Protein AF-A0A9D4WV56-F1 (afdb_monomer)

Sequence (208 aa):
MNSRISIASAFILKLQTDTSDNSVRCPYLATIEIERRRHLRGKGNDDNLMDVIVQYFCRFGHLACFTSDVDMFVEVFTTDKKAELFGKLVKYNDTLSTPPTKALGLSISLSKIKQQLLLGDMFKSSASDVEDSCAQMFEMYCKNLPLSKGFDPQESMHGEELLSITCNILVQLFWCTKNVGYLVEAVMVMEFGLSIRRSGIIILYYTL

Radius of gyration: 19.75 Å; Cα contacts (8 Å, |Δi|>4): 176; chains: 1; bounding box: 48×36×53 Å

Organism: Pisum sativum (NCBI:txid3888)

pLDDT: mean 87.19, std 11.74, range [38.84, 97.56]

Structure (mmCIF, N/CA/C/O backbone):
data_AF-A0A9D4WV56-F1
#
_entry.id   AF-A0A9D4WV56-F1
#
loop_
_atom_site.group_PDB
_atom_site.id
_atom_site.type_symbol
_atom_site.label_atom_id
_atom_site.label_alt_id
_atom_site.label_comp_id
_atom_site.label_asym_id
_atom_site.label_entity_id
_atom_site.label_seq_id
_atom_site.pdbx_PDB_ins_code
_atom_site.Cartn_x
_atom_site.Cartn_y
_atom_site.Cartn_z
_atom_site.occupancy
_atom_site.B_iso_or_equiv
_atom_site.auth_seq_id
_atom_site.auth_comp_id
_atom_site.auth_asym_id
_atom_site.auth_atom_id
_atom_site.pdbx_PDB_model_num
ATOM 1 N N . MET A 1 1 ? -19.673 -5.290 29.358 1.00 58.75 1 MET A N 1
ATOM 2 C CA . MET A 1 1 ? -18.813 -5.385 28.151 1.00 58.75 1 MET A CA 1
ATOM 3 C C . MET A 1 1 ? -18.522 -4.012 27.542 1.00 58.75 1 MET A C 1
ATOM 5 O O . MET A 1 1 ? -17.358 -3.735 27.297 1.00 58.75 1 MET A O 1
ATOM 9 N N . ASN A 1 2 ? -19.523 -3.135 27.375 1.00 72.12 2 ASN A N 1
ATOM 10 C CA . ASN A 1 2 ? -19.313 -1.770 26.858 1.00 72.12 2 ASN A CA 1
ATOM 11 C C . ASN A 1 2 ? -18.398 -0.911 27.758 1.00 72.12 2 ASN A C 1
ATOM 13 O O . ASN A 1 2 ? -17.579 -0.162 27.241 1.00 72.12 2 ASN A O 1
ATOM 17 N N . SER A 1 3 ? -18.445 -1.098 29.085 1.00 81.06 3 SER A N 1
ATOM 18 C CA . SER A 1 3 ? -17.556 -0.398 30.029 1.00 81.06 3 SER A CA 1
ATOM 19 C C . SER A 1 3 ? -16.068 -0.698 29.812 1.00 81.06 3 SER A C 1
ATOM 21 O O . SER A 1 3 ? -15.253 0.214 29.824 1.00 81.06 3 SER A O 1
ATOM 23 N N . ARG A 1 4 ? -15.700 -1.960 29.546 1.00 85.56 4 ARG A N 1
ATOM 24 C CA . ARG A 1 4 ? -14.298 -2.348 29.303 1.00 85.56 4 ARG A CA 1
ATOM 25 C C . ARG A 1 4 ? -13.752 -1.779 27.992 1.00 85.56 4 ARG A C 1
ATOM 27 O O . ARG A 1 4 ? -12.603 -1.365 27.961 1.00 85.56 4 ARG A O 1
ATOM 34 N N . ILE A 1 5 ? -14.577 -1.737 26.940 1.00 86.00 5 ILE A N 1
ATOM 35 C CA . ILE A 1 5 ? -14.204 -1.115 25.658 1.00 86.00 5 ILE A CA 1
ATOM 36 C C . ILE A 1 5 ? -13.988 0.386 25.859 1.00 86.00 5 ILE A C 1
ATOM 38 O O . ILE A 1 5 ? -12.961 0.899 25.446 1.00 86.00 5 ILE A O 1
ATOM 42 N N . SER A 1 6 ? -14.893 1.062 26.573 1.00 87.19 6 SER A N 1
ATOM 43 C CA . SER A 1 6 ? -14.746 2.490 26.875 1.00 87.19 6 SER A CA 1
ATOM 44 C C . SER A 1 6 ? -13.468 2.801 27.662 1.00 87.19 6 SER A C 1
ATOM 46 O O . SER A 1 6 ? -12.794 3.778 27.354 1.00 87.19 6 SER A O 1
ATOM 48 N N . ILE A 1 7 ? -13.116 1.967 28.649 1.00 92.56 7 ILE A N 1
ATOM 49 C CA . ILE A 1 7 ? -11.867 2.111 29.415 1.00 92.56 7 ILE A CA 1
ATOM 50 C C . ILE A 1 7 ? -10.649 1.922 28.502 1.00 92.56 7 ILE A C 1
ATOM 52 O O . ILE A 1 7 ? -9.720 2.723 28.554 1.00 92.56 7 ILE A O 1
ATOM 56 N N . ALA A 1 8 ? -10.659 0.896 27.647 1.00 92.06 8 ALA A N 1
ATOM 57 C CA . ALA A 1 8 ? -9.567 0.637 26.712 1.00 92.06 8 ALA A CA 1
ATOM 58 C C . ALA A 1 8 ? -9.389 1.783 25.701 1.00 92.06 8 ALA A C 1
ATOM 60 O O . ALA A 1 8 ? -8.269 2.244 25.497 1.00 92.06 8 ALA A O 1
ATOM 61 N N . SER A 1 9 ? -10.482 2.293 25.126 1.00 91.69 9 SER A N 1
ATOM 62 C CA . SER A 1 9 ? -10.453 3.442 24.215 1.00 91.69 9 SER A CA 1
ATOM 63 C C . SER A 1 9 ? -9.914 4.700 24.898 1.00 91.69 9 SER A C 1
ATOM 65 O O . SER A 1 9 ? -9.068 5.380 24.327 1.00 91.69 9 SER A O 1
ATOM 67 N N . ALA A 1 10 ? -10.342 4.988 26.133 1.00 93.38 10 ALA A N 1
ATOM 68 C CA . ALA A 1 10 ? -9.838 6.132 26.897 1.00 93.38 10 ALA A CA 1
ATOM 69 C C . ALA A 1 10 ? -8.339 6.005 27.212 1.00 93.38 10 ALA A C 1
ATOM 71 O O . ALA A 1 10 ? -7.600 6.983 27.127 1.00 93.38 10 ALA A O 1
ATOM 72 N N . PHE A 1 11 ? -7.878 4.796 27.539 1.00 93.94 11 PHE A N 1
ATOM 73 C CA . PHE A 1 11 ? -6.463 4.529 27.781 1.00 93.94 11 PHE A CA 1
ATOM 74 C C . PHE A 1 11 ? -5.613 4.719 26.519 1.00 93.94 11 PHE A C 1
ATOM 76 O O . PHE A 1 11 ? -4.570 5.363 26.579 1.00 93.94 11 PHE A O 1
ATOM 83 N N . ILE A 1 12 ? -6.066 4.217 25.367 1.00 93.50 12 ILE A N 1
ATOM 84 C CA . ILE A 1 12 ? -5.365 4.413 24.089 1.00 93.50 12 ILE A CA 1
ATOM 85 C C . ILE A 1 12 ? -5.337 5.887 23.696 1.00 93.50 12 ILE A C 1
ATOM 87 O O . ILE A 1 12 ? -4.289 6.371 23.278 1.00 93.50 12 ILE A O 1
ATOM 91 N N . LEU A 1 13 ? -6.450 6.607 23.864 1.00 91.44 13 LEU A N 1
ATOM 92 C CA . LEU A 1 13 ? -6.492 8.044 23.600 1.00 91.44 13 LEU A CA 1
ATOM 93 C C . LEU A 1 13 ? -5.452 8.775 24.453 1.00 91.44 13 LEU A C 1
ATOM 95 O O . LEU A 1 13 ? -4.697 9.582 23.924 1.00 91.44 13 LEU A O 1
ATOM 99 N N . LYS A 1 14 ? -5.351 8.425 25.740 1.00 92.25 14 LYS A N 1
ATOM 100 C CA . LYS A 1 14 ? -4.31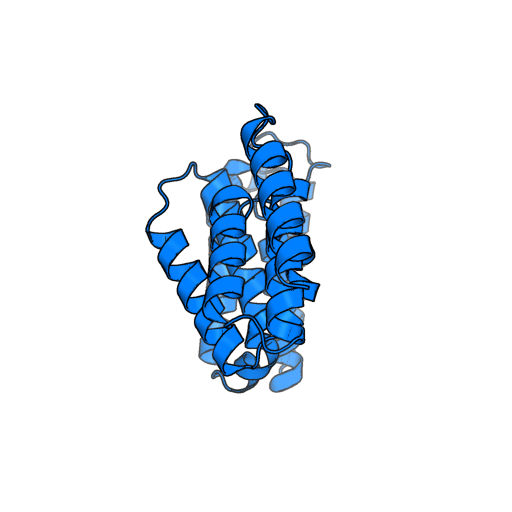3 8.960 26.624 1.00 92.25 14 LYS A CA 1
ATOM 101 C C . LYS A 1 14 ? -2.900 8.646 26.114 1.00 92.25 14 LYS A C 1
ATOM 103 O O . LYS A 1 14 ? -2.059 9.533 26.082 1.00 92.25 14 LYS A O 1
ATOM 108 N N . LEU A 1 15 ? -2.631 7.419 25.660 1.00 90.62 15 LEU A N 1
ATOM 109 C CA . LEU A 1 15 ? -1.328 7.079 25.070 1.00 90.62 15 LEU A CA 1
ATOM 110 C C . LEU A 1 15 ? -1.023 7.911 23.817 1.00 90.62 15 LEU A C 1
ATOM 112 O O . LEU A 1 15 ? 0.114 8.331 23.626 1.00 90.62 15 LEU A O 1
ATOM 116 N N . GLN A 1 16 ? -2.024 8.163 22.974 1.00 89.94 16 GLN A N 1
ATOM 117 C CA . GLN A 1 16 ? -1.872 8.987 21.773 1.00 89.94 16 GLN A CA 1
ATOM 118 C C . GLN A 1 16 ? -1.622 10.463 22.109 1.00 89.94 16 GLN A C 1
ATOM 120 O O . GLN A 1 16 ? -0.869 11.111 21.390 1.00 89.94 16 GLN A O 1
ATOM 125 N N . THR A 1 17 ? -2.223 10.994 23.181 1.00 87.19 17 THR A N 1
ATOM 126 C CA . THR A 1 17 ? -2.018 12.388 23.615 1.00 87.19 17 THR A CA 1
ATOM 127 C C . THR A 1 17 ? -0.723 12.595 24.390 1.00 87.19 17 THR A C 1
ATOM 129 O O . THR A 1 17 ? -0.100 13.643 24.255 1.00 87.19 17 THR A O 1
ATOM 132 N N . ASP A 1 18 ? -0.322 11.615 25.201 1.00 85.00 18 ASP A N 1
ATOM 133 C CA . ASP A 1 18 ? 0.864 11.702 26.063 1.00 85.00 18 ASP A CA 1
ATOM 134 C C . ASP A 1 18 ? 2.163 11.497 25.264 1.00 85.00 18 ASP A C 1
ATOM 136 O O . ASP A 1 18 ? 3.243 11.899 25.699 1.00 85.00 18 ASP A O 1
ATOM 140 N N . THR A 1 19 ? 2.073 10.882 24.082 1.00 75.19 19 THR A N 1
ATOM 141 C CA . THR A 1 19 ? 3.225 10.684 23.203 1.00 75.19 19 THR A CA 1
ATOM 142 C C . THR A 1 19 ? 3.489 11.966 22.407 1.00 75.19 19 THR A C 1
ATOM 144 O O . THR A 1 19 ? 2.768 12.283 21.465 1.00 75.19 19 THR A O 1
ATOM 147 N N . SER A 1 20 ? 4.555 12.696 22.748 1.00 66.31 20 SER A N 1
ATOM 148 C CA . SER A 1 20 ? 5.042 13.832 21.941 1.00 66.31 20 SER A CA 1
ATOM 149 C C . SER A 1 20 ? 5.637 13.394 20.596 1.00 66.31 20 SER A C 1
ATOM 151 O O . SER A 1 20 ? 5.740 14.192 19.663 1.00 66.31 20 SER A O 1
ATOM 153 N N . ASP A 1 21 ? 6.015 12.118 20.494 1.00 72.75 21 ASP A N 1
ATOM 154 C CA . ASP A 1 21 ? 6.557 11.497 19.296 1.00 72.75 21 ASP A CA 1
ATOM 155 C C . ASP A 1 21 ? 5.456 10.912 18.397 1.00 72.75 21 ASP A C 1
ATOM 157 O O . ASP A 1 21 ? 4.910 9.826 18.610 1.00 72.75 21 ASP A O 1
ATOM 161 N N . ASN A 1 22 ? 5.173 11.624 17.311 1.00 73.00 22 ASN A N 1
ATOM 162 C CA . ASN A 1 22 ? 4.194 11.189 16.325 1.00 73.00 22 ASN A CA 1
ATOM 163 C C . ASN A 1 22 ? 4.613 9.944 15.515 1.00 73.00 22 ASN A C 1
ATOM 165 O O . ASN A 1 22 ? 3.809 9.468 14.707 1.00 73.00 22 ASN A O 1
ATOM 169 N N . SER A 1 23 ? 5.819 9.408 15.728 1.00 81.31 23 SER A N 1
ATOM 170 C CA . SER A 1 23 ? 6.333 8.208 15.062 1.00 81.31 23 SER A CA 1
ATOM 171 C C . SER A 1 23 ? 5.791 6.892 15.638 1.00 81.31 23 SER A C 1
ATOM 173 O O . SER A 1 23 ? 5.810 5.865 14.952 1.00 81.31 23 SER A O 1
ATOM 175 N N . VAL A 1 24 ? 5.265 6.893 16.872 1.00 89.81 24 VAL A N 1
ATOM 176 C CA . VAL A 1 24 ? 4.826 5.659 17.541 1.00 89.81 24 VAL A CA 1
ATOM 177 C C . VAL A 1 24 ? 3.508 5.151 16.946 1.00 89.81 24 VAL A C 1
ATOM 179 O O . VAL A 1 24 ? 2.447 5.750 17.112 1.00 89.81 24 VAL A O 1
ATOM 182 N N . ARG A 1 25 ? 3.563 3.990 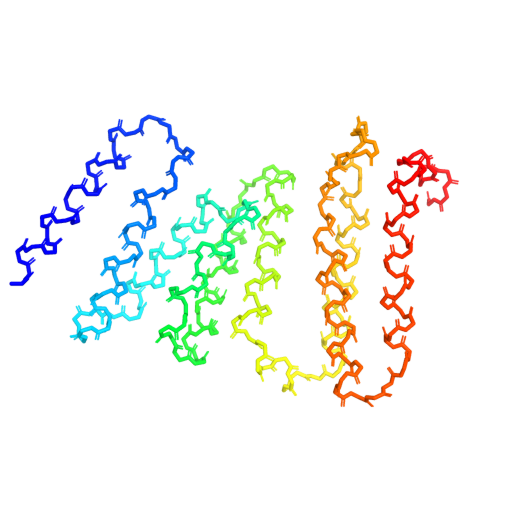16.284 1.00 92.56 25 ARG A N 1
ATOM 183 C CA . ARG A 1 25 ? 2.421 3.365 15.585 1.00 92.56 25 ARG A CA 1
ATOM 184 C C . ARG A 1 25 ? 1.479 2.577 16.499 1.00 92.56 25 ARG A C 1
ATOM 186 O O . ARG A 1 25 ? 0.272 2.552 16.266 1.00 92.56 25 ARG A O 1
ATOM 193 N N . CYS A 1 26 ? 2.013 1.945 17.549 1.00 93.06 26 CYS A N 1
ATOM 194 C CA . CYS A 1 26 ? 1.287 0.958 18.359 1.00 93.06 26 CYS A CA 1
ATOM 195 C C . CYS A 1 26 ? -0.043 1.464 18.953 1.00 93.06 26 CYS A C 1
ATOM 197 O O . CYS A 1 26 ? -1.031 0.734 18.849 1.00 93.06 26 CYS A O 1
ATOM 199 N N . PRO A 1 27 ? -0.140 2.686 19.521 1.00 94.12 27 PRO A N 1
ATOM 200 C CA . PRO A 1 27 ? -1.415 3.202 20.020 1.00 94.12 27 PRO A CA 1
ATOM 201 C C . PRO A 1 27 ? -2.481 3.332 18.928 1.00 94.12 27 PRO A C 1
ATOM 203 O O . PRO A 1 27 ? -3.660 3.136 19.199 1.00 94.12 27 PRO A O 1
ATOM 206 N N . TYR A 1 28 ? -2.096 3.636 17.688 1.00 95.00 28 TYR A N 1
ATOM 207 C CA . TYR A 1 28 ? -3.039 3.754 16.576 1.00 95.00 28 TYR A CA 1
ATOM 208 C C . TYR A 1 28 ? -3.487 2.382 16.062 1.00 95.00 28 TYR A C 1
ATOM 210 O O . TYR A 1 28 ? -4.673 2.181 15.819 1.00 95.00 28 TYR A O 1
ATOM 218 N N . LEU A 1 29 ? -2.580 1.401 15.999 1.00 96.56 29 LEU A N 1
ATOM 219 C CA . LEU A 1 29 ? -2.939 0.007 15.699 1.00 96.56 29 LEU A CA 1
ATOM 220 C C . LEU A 1 29 ? -3.888 -0.577 16.752 1.00 96.56 29 LEU A C 1
ATOM 222 O O . LEU A 1 29 ? -4.826 -1.301 16.419 1.00 96.56 29 LEU A O 1
ATOM 226 N N . 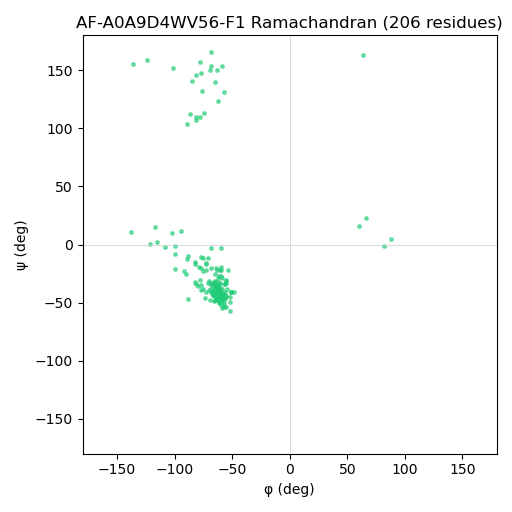ALA A 1 30 ? -3.698 -0.216 18.023 1.00 96.06 30 ALA A N 1
ATOM 227 C CA . ALA A 1 30 ? -4.603 -0.614 19.093 1.00 96.06 30 ALA A CA 1
ATOM 228 C C . ALA A 1 30 ? -6.023 -0.047 18.894 1.00 96.06 30 ALA A C 1
ATOM 230 O O . ALA A 1 30 ? -6.996 -0.743 19.188 1.00 96.06 30 ALA A O 1
ATOM 231 N N . THR A 1 31 ? -6.164 1.172 18.352 1.00 95.69 31 THR A N 1
ATOM 232 C CA . THR A 1 31 ? -7.472 1.726 17.958 1.00 95.69 31 THR A CA 1
ATOM 233 C C . THR A 1 31 ? -8.135 0.874 16.874 1.00 95.69 31 THR A C 1
ATOM 235 O O . THR A 1 31 ? -9.311 0.536 17.014 1.00 95.69 31 THR A O 1
ATOM 238 N N . ILE A 1 32 ? -7.388 0.471 15.838 1.00 97.00 32 ILE A N 1
ATOM 239 C CA . ILE A 1 32 ? -7.913 -0.392 14.766 1.00 97.00 32 ILE A CA 1
ATOM 240 C C . ILE A 1 32 ? -8.380 -1.739 15.336 1.00 97.00 32 ILE A C 1
ATOM 242 O O . ILE A 1 32 ? -9.490 -2.183 15.045 1.00 97.00 32 ILE A O 1
ATOM 246 N N . GLU A 1 33 ? -7.589 -2.368 16.209 1.00 96.56 33 GLU A N 1
ATOM 247 C CA . GLU A 1 33 ? -7.954 -3.651 16.823 1.00 96.56 33 GLU A CA 1
ATOM 248 C C . GLU A 1 33 ? -9.196 -3.543 17.729 1.00 96.56 33 GLU A C 1
ATOM 250 O O . GLU A 1 33 ? -10.000 -4.480 17.782 1.00 96.56 33 GLU A O 1
ATOM 255 N N . ILE A 1 34 ? -9.420 -2.413 18.418 1.00 94.50 34 ILE A N 1
ATOM 256 C CA . ILE A 1 34 ? -10.675 -2.194 19.157 1.00 94.50 34 ILE A CA 1
ATOM 257 C C . ILE A 1 34 ? -11.869 -2.195 18.203 1.00 94.50 34 ILE A C 1
ATOM 259 O O . ILE A 1 34 ? -12.834 -2.926 18.455 1.00 94.50 34 ILE A O 1
ATOM 263 N N . GLU A 1 35 ? -11.819 -1.420 17.119 1.00 95.06 35 GLU A N 1
ATOM 264 C CA . GLU A 1 35 ? -12.932 -1.354 16.166 1.00 95.06 35 GLU A CA 1
ATOM 265 C C . GLU A 1 35 ? -13.136 -2.688 15.441 1.00 95.06 35 GLU A C 1
ATOM 267 O O . GLU A 1 35 ? -14.274 -3.148 15.323 1.00 95.06 35 GLU A O 1
ATOM 272 N N . ARG A 1 36 ? -12.061 -3.411 15.101 1.00 94.81 36 ARG A N 1
ATOM 273 C CA . ARG A 1 36 ? -12.157 -4.773 14.557 1.00 94.81 36 ARG A CA 1
ATOM 274 C C . ARG A 1 36 ? -12.864 -5.716 15.521 1.00 94.81 36 ARG A C 1
ATOM 276 O O . ARG A 1 36 ? -13.767 -6.451 15.124 1.00 94.81 36 ARG A O 1
ATOM 283 N N . ARG A 1 37 ? -12.516 -5.688 16.811 1.00 92.56 37 ARG A N 1
ATOM 284 C CA . ARG A 1 37 ? -13.194 -6.509 17.833 1.00 92.56 37 ARG A CA 1
ATOM 285 C C . ARG A 1 37 ? -14.655 -6.127 18.025 1.00 92.56 37 ARG A C 1
ATOM 287 O O . ARG A 1 37 ? -15.451 -6.993 18.392 1.00 92.56 37 ARG A O 1
ATOM 294 N N . ARG A 1 38 ? -15.020 -4.858 17.834 1.00 91.44 38 ARG A N 1
ATOM 295 C CA . ARG A 1 38 ? -16.424 -4.424 17.855 1.00 91.44 38 ARG A CA 1
ATOM 296 C C . ARG A 1 38 ? -17.175 -4.969 16.649 1.00 91.44 38 ARG A C 1
ATOM 298 O O . ARG A 1 38 ? -18.241 -5.553 16.846 1.00 91.44 38 ARG A O 1
ATOM 305 N N . HIS A 1 39 ? -16.602 -4.825 15.456 1.00 91.19 39 HIS A N 1
ATOM 306 C CA . HIS A 1 39 ? -17.140 -5.349 14.203 1.00 91.19 39 HIS A CA 1
ATOM 307 C C . HIS A 1 39 ? -17.381 -6.868 14.298 1.00 91.19 39 HIS A C 1
ATOM 309 O O . HIS A 1 39 ? -18.521 -7.312 14.196 1.00 91.19 39 HIS A O 1
ATOM 315 N N . LEU A 1 40 ? -16.365 -7.655 14.680 1.00 90.50 40 LEU A N 1
ATOM 316 C CA . LEU A 1 40 ? -16.457 -9.122 14.820 1.00 90.50 40 LEU A CA 1
ATOM 317 C C . LEU A 1 40 ? -17.501 -9.608 15.840 1.00 90.50 40 LEU A C 1
ATOM 319 O O . LEU A 1 40 ? -17.894 -10.771 15.829 1.00 90.50 40 LEU A O 1
ATOM 323 N N . ARG A 1 41 ? -17.938 -8.745 16.760 1.00 89.69 41 ARG A N 1
ATOM 324 C CA . ARG A 1 41 ? -18.957 -9.069 17.771 1.00 89.69 41 ARG A CA 1
ATOM 325 C C . ARG A 1 41 ? -20.340 -8.511 17.430 1.00 89.69 41 ARG A C 1
ATOM 327 O O . ARG A 1 41 ? -21.201 -8.507 18.308 1.00 89.69 41 ARG A O 1
ATOM 334 N N . GLY A 1 42 ? -20.532 -7.989 16.216 1.00 85.44 42 GLY A N 1
ATOM 335 C CA . GLY A 1 42 ? -21.784 -7.368 15.771 1.00 85.44 42 GLY A CA 1
ATOM 336 C C . GLY A 1 42 ? -22.126 -6.068 16.508 1.00 85.44 42 GLY A C 1
ATOM 337 O O . GLY A 1 42 ? -23.293 -5.708 16.617 1.00 85.44 42 GLY A O 1
ATOM 338 N N . LYS A 1 43 ? -21.127 -5.387 17.089 1.00 80.94 43 LYS A N 1
ATOM 339 C CA . LYS A 1 43 ? -21.282 -4.143 17.879 1.00 80.94 43 LYS A CA 1
ATOM 340 C C . LYS A 1 43 ? -20.600 -2.923 17.248 1.00 80.94 43 LYS A C 1
ATOM 342 O O . LYS A 1 43 ? -20.557 -1.850 17.862 1.00 80.94 43 LYS A O 1
ATOM 347 N N . GLY A 1 44 ? -19.999 -3.102 16.079 1.00 76.88 44 GLY A N 1
ATOM 348 C CA . GLY A 1 44 ? -19.379 -2.059 15.269 1.00 76.88 44 GLY A CA 1
ATOM 349 C C . GLY A 1 44 ? -19.994 -2.051 13.874 1.00 76.88 44 GLY A C 1
ATOM 350 O O . GLY A 1 44 ? -20.573 -3.052 13.460 1.00 76.88 44 GLY A O 1
ATOM 351 N N . ASN A 1 45 ? -19.869 -0.921 13.186 1.00 85.19 45 ASN A N 1
ATOM 352 C CA . ASN A 1 45 ? -20.159 -0.798 11.761 1.00 85.19 45 ASN A CA 1
ATOM 353 C C . ASN A 1 45 ? -18.829 -0.802 10.990 1.00 85.19 45 ASN A C 1
ATOM 355 O O . ASN A 1 45 ? -17.808 -0.366 11.526 1.00 85.19 45 ASN A O 1
ATOM 359 N N . ASP A 1 46 ? -18.864 -1.271 9.746 1.00 92.56 46 ASP A N 1
ATOM 360 C CA . ASP A 1 46 ? -17.754 -1.239 8.7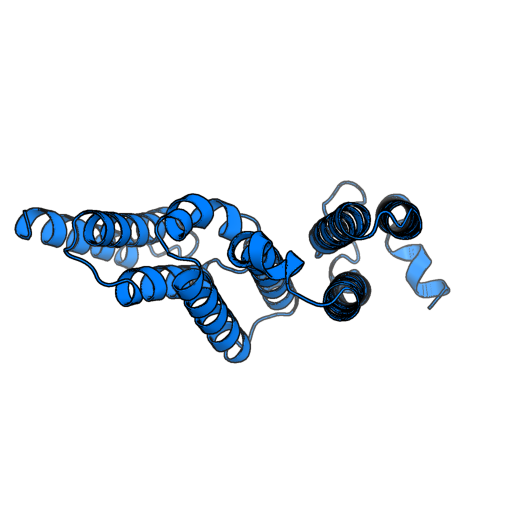96 1.00 92.56 46 ASP A CA 1
ATOM 361 C C . ASP A 1 46 ? -17.146 0.155 8.672 1.00 92.56 46 ASP A C 1
ATOM 363 O O . ASP A 1 46 ? -15.925 0.286 8.680 1.00 92.56 46 ASP A O 1
ATOM 367 N N . ASP A 1 47 ? -17.989 1.192 8.649 1.00 94.69 47 ASP A N 1
ATOM 368 C CA . ASP A 1 47 ? -17.539 2.578 8.523 1.00 94.69 47 ASP A CA 1
ATOM 369 C C . ASP A 1 47 ? -16.562 2.979 9.621 1.00 94.69 47 ASP A C 1
ATOM 371 O O . ASP A 1 47 ? -15.512 3.534 9.322 1.00 94.69 47 ASP A O 1
ATOM 375 N N . ASN A 1 48 ? -16.839 2.619 10.875 1.00 94.00 48 ASN A N 1
ATOM 376 C CA . ASN A 1 48 ? -15.954 2.966 11.983 1.00 94.00 48 ASN A CA 1
ATOM 377 C C . ASN A 1 48 ? -14.575 2.320 11.824 1.00 94.00 48 ASN A C 1
ATOM 379 O O . ASN A 1 48 ? -13.560 2.968 12.073 1.00 94.00 48 ASN A O 1
ATOM 383 N N . LEU A 1 49 ? -14.536 1.044 11.420 1.00 96.06 49 LEU A N 1
ATOM 384 C CA . LEU A 1 49 ? -13.279 0.328 11.209 1.00 96.06 49 LEU A CA 1
ATOM 385 C C . LEU A 1 49 ? -12.515 0.901 10.008 1.00 96.06 49 LEU A C 1
ATOM 387 O O . LEU A 1 49 ? -11.303 1.092 10.083 1.00 96.06 49 LEU A O 1
ATOM 391 N N . MET A 1 50 ? -13.214 1.218 8.918 1.00 97.00 50 MET A N 1
ATOM 392 C CA . MET A 1 50 ? -12.607 1.874 7.760 1.00 97.00 50 MET A CA 1
ATOM 393 C C . MET A 1 50 ? -12.035 3.240 8.126 1.00 97.00 50 MET A C 1
ATOM 395 O O . MET A 1 50 ? -10.906 3.542 7.754 1.00 97.00 50 MET A O 1
ATOM 399 N N . ASP A 1 51 ? -12.774 4.048 8.882 1.00 96.06 51 ASP A N 1
ATOM 400 C CA . ASP A 1 51 ? -12.370 5.405 9.233 1.00 96.06 51 ASP A CA 1
ATOM 401 C C . ASP A 1 51 ? -11.102 5.401 10.100 1.00 96.06 51 ASP A C 1
ATOM 403 O O . ASP A 1 51 ? -10.198 6.204 9.865 1.00 96.06 51 ASP A O 1
ATOM 407 N N . VAL A 1 52 ? -10.963 4.460 11.045 1.00 96.44 52 VAL A N 1
ATOM 408 C CA . VAL A 1 52 ? -9.721 4.337 11.835 1.00 96.44 52 VAL A CA 1
ATOM 409 C C . VAL A 1 52 ? -8.540 3.810 11.008 1.00 96.44 52 VAL A C 1
ATOM 411 O O . VAL A 1 52 ? -7.408 4.234 11.243 1.00 96.44 52 VAL A O 1
ATOM 414 N N . ILE A 1 53 ? -8.773 2.957 10.000 1.00 97.44 53 ILE A N 1
ATOM 415 C CA . ILE A 1 53 ? -7.733 2.533 9.040 1.00 97.44 53 ILE A CA 1
ATOM 416 C C . ILE A 1 53 ? -7.300 3.710 8.158 1.00 97.44 53 ILE A C 1
ATOM 418 O O . ILE A 1 53 ? -6.109 3.913 7.930 1.00 97.44 53 ILE A O 1
ATOM 422 N N . VAL A 1 54 ? -8.245 4.522 7.692 1.00 96.62 54 VAL A N 1
ATOM 423 C CA . VAL A 1 54 ? -7.968 5.719 6.889 1.00 96.62 54 VAL A CA 1
ATOM 424 C C . VAL A 1 54 ? -7.190 6.753 7.704 1.00 96.62 54 VAL A C 1
ATOM 426 O O . VAL A 1 54 ? -6.206 7.305 7.219 1.00 96.62 54 VAL A O 1
ATOM 429 N N . GLN A 1 55 ? -7.545 6.967 8.973 1.00 94.31 55 GLN A N 1
ATOM 430 C CA . GLN A 1 55 ? -6.763 7.816 9.879 1.00 94.31 55 GLN A CA 1
ATOM 431 C C . GLN A 1 55 ? -5.337 7.283 10.076 1.00 94.31 55 GLN A C 1
ATOM 433 O O . GLN A 1 55 ? -4.380 8.064 10.078 1.00 94.31 55 GLN A O 1
ATOM 438 N N . TYR A 1 56 ? -5.177 5.961 10.195 1.00 96.31 56 TYR A N 1
ATOM 439 C CA . TYR A 1 56 ? -3.863 5.324 10.251 1.00 96.31 56 TYR A CA 1
ATOM 440 C C . TYR A 1 56 ? -3.060 5.566 8.968 1.00 96.31 56 TYR A C 1
ATOM 442 O O . TYR A 1 56 ? -1.892 5.952 9.042 1.00 96.31 56 TYR A O 1
ATOM 450 N N . PHE A 1 57 ? -3.690 5.434 7.798 1.00 95.88 57 PHE A N 1
ATOM 451 C CA . PHE A 1 57 ? -3.083 5.739 6.502 1.00 95.88 57 PHE A CA 1
ATOM 452 C C . PHE A 1 57 ? -2.645 7.205 6.390 1.00 95.88 57 PHE A C 1
ATOM 454 O O . PHE A 1 57 ? -1.514 7.477 5.995 1.00 95.88 57 PHE A O 1
ATOM 461 N N . CYS A 1 58 ? -3.466 8.165 6.820 1.00 92.12 58 CYS A N 1
ATOM 462 C CA . CYS A 1 58 ? -3.094 9.585 6.797 1.00 92.12 58 CYS A CA 1
ATOM 463 C C . CYS A 1 58 ? -1.793 9.868 7.567 1.00 92.12 58 CYS A C 1
ATOM 465 O O . CYS A 1 58 ? -1.004 10.740 7.191 1.00 92.12 58 CYS A O 1
ATOM 467 N N . ARG A 1 59 ? -1.547 9.119 8.647 1.00 92.00 59 ARG A N 1
ATOM 468 C CA . ARG A 1 59 ? -0.362 9.292 9.488 1.00 92.00 59 ARG A CA 1
ATOM 469 C C . ARG A 1 59 ? 0.832 8.468 9.004 1.00 92.00 59 ARG A C 1
ATOM 471 O 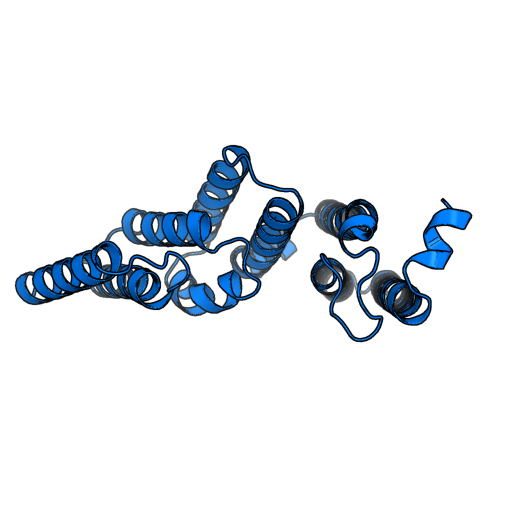O . ARG A 1 59 ? 1.930 9.008 8.878 1.00 92.00 59 ARG A O 1
ATOM 478 N N . PHE A 1 60 ? 0.618 7.193 8.694 1.00 95.00 60 PHE A N 1
ATOM 479 C CA . PHE A 1 60 ? 1.675 6.199 8.478 1.00 95.00 60 PHE A CA 1
ATOM 480 C C . PHE A 1 60 ? 1.653 5.549 7.094 1.00 95.00 60 PHE A C 1
ATOM 482 O O . PHE A 1 60 ? 2.519 4.737 6.797 1.00 95.00 60 PHE A O 1
ATOM 489 N N . GLY A 1 61 ? 0.721 5.928 6.221 1.00 94.62 61 GLY A N 1
ATOM 490 C CA . GLY A 1 61 ? 0.525 5.324 4.901 1.00 94.62 61 GLY A CA 1
ATOM 491 C C . GLY A 1 61 ? 1.740 5.409 3.987 1.00 94.62 61 GLY A C 1
ATOM 492 O O . GLY A 1 61 ? 1.937 4.549 3.147 1.00 94.62 61 GLY A O 1
ATOM 493 N N . HIS A 1 62 ? 2.595 6.409 4.173 1.00 93.56 62 HIS A N 1
ATOM 494 C CA . HIS A 1 62 ? 3.839 6.562 3.422 1.00 93.56 62 HIS A CA 1
ATOM 495 C C . HIS A 1 62 ? 4.962 5.601 3.847 1.00 93.56 62 HIS A C 1
ATOM 497 O O . HIS A 1 62 ? 5.994 5.546 3.183 1.00 93.56 62 HIS A O 1
ATOM 503 N N . LEU A 1 63 ? 4.807 4.897 4.971 1.00 93.94 63 LEU A N 1
ATOM 504 C CA . LEU A 1 63 ? 5.803 3.958 5.473 1.00 93.94 63 LEU A CA 1
ATOM 505 C C . LEU A 1 63 ? 5.625 2.593 4.800 1.00 93.94 63 LEU A C 1
ATOM 507 O O . LEU A 1 63 ? 4.503 2.107 4.669 1.00 93.94 63 LEU A O 1
ATOM 511 N N . ALA A 1 64 ? 6.735 1.929 4.468 1.00 91.44 64 ALA A N 1
ATOM 512 C CA . ALA A 1 64 ? 6.739 0.617 3.808 1.00 91.44 64 ALA A CA 1
ATOM 513 C C . ALA A 1 64 ? 5.930 -0.462 4.564 1.00 91.44 64 ALA A C 1
ATOM 515 O O . ALA A 1 64 ? 5.337 -1.360 3.960 1.00 91.44 64 ALA A O 1
ATOM 516 N N . CYS A 1 65 ? 5.864 -0.346 5.893 1.00 93.75 65 CYS A N 1
ATOM 517 C CA . CYS A 1 65 ? 5.141 -1.251 6.783 1.00 93.75 65 CYS A CA 1
ATOM 518 C C . CYS A 1 65 ? 3.618 -1.057 6.804 1.00 93.75 65 CYS A C 1
ATOM 520 O O . CYS A 1 65 ? 2.932 -1.912 7.358 1.00 93.75 65 CYS A O 1
ATOM 522 N N . PHE A 1 66 ? 3.067 0.015 6.218 1.00 95.88 66 PHE A N 1
ATOM 523 C CA . PHE A 1 66 ? 1.628 0.298 6.286 1.00 95.88 66 PHE A CA 1
ATOM 524 C C . PHE A 1 66 ? 0.785 -0.906 5.852 1.00 95.88 66 PHE A C 1
ATOM 526 O O . PHE A 1 66 ? -0.121 -1.323 6.564 1.00 95.88 66 PHE A O 1
ATOM 533 N N . THR A 1 67 ? 1.122 -1.492 4.703 1.00 94.69 67 THR A N 1
ATOM 534 C CA . THR A 1 67 ? 0.380 -2.623 4.122 1.00 94.69 67 THR A CA 1
ATOM 535 C C . THR A 1 67 ? 0.372 -3.855 5.027 1.00 94.69 67 THR A C 1
ATOM 537 O O . THR A 1 67 ? -0.690 -4.414 5.283 1.00 94.69 67 THR A O 1
ATOM 540 N N . SER A 1 68 ? 1.527 -4.227 5.590 1.00 94.94 68 SER A N 1
ATOM 541 C CA . SER A 1 68 ? 1.637 -5.335 6.546 1.00 94.94 68 SER A CA 1
ATOM 542 C C . SER A 1 68 ? 0.968 -5.035 7.884 1.00 94.94 68 SER A C 1
ATOM 544 O O . SER A 1 68 ? 0.430 -5.937 8.517 1.00 94.94 68 SER A O 1
ATOM 546 N N . ASP A 1 69 ? 0.983 -3.774 8.319 1.00 96.81 69 ASP A N 1
ATOM 547 C CA . ASP A 1 69 ? 0.348 -3.366 9.569 1.00 96.81 69 ASP A CA 1
ATOM 548 C C . ASP A 1 69 ? -1.175 -3.545 9.509 1.00 96.81 69 ASP A C 1
ATOM 550 O O . ASP A 1 69 ? -1.791 -3.854 10.528 1.00 96.81 69 ASP A O 1
ATOM 554 N N . VAL A 1 70 ? -1.787 -3.329 8.334 1.00 96.56 70 VAL A N 1
ATOM 555 C CA . VAL A 1 70 ? -3.250 -3.342 8.176 1.00 96.56 70 VAL A CA 1
ATOM 556 C C . VAL A 1 70 ? -3.833 -4.635 7.613 1.00 96.56 70 VAL A C 1
ATOM 558 O O . VAL A 1 70 ? -5.052 -4.799 7.641 1.00 96.56 70 VAL A O 1
ATOM 561 N N . ASP A 1 71 ? -2.989 -5.560 7.154 1.00 93.69 71 ASP A N 1
ATOM 562 C CA . ASP A 1 71 ? -3.387 -6.785 6.447 1.00 93.69 71 ASP A CA 1
ATOM 563 C C . ASP A 1 71 ? -4.452 -7.594 7.199 1.00 93.69 71 ASP A C 1
ATOM 565 O O . ASP A 1 71 ? -5.586 -7.739 6.744 1.00 93.69 71 ASP A O 1
ATOM 569 N N . MET A 1 72 ? -4.161 -7.978 8.442 1.00 93.31 72 MET A N 1
ATOM 570 C CA . MET A 1 72 ? -5.103 -8.751 9.259 1.00 93.31 72 MET A CA 1
ATOM 571 C C . MET A 1 72 ? -6.404 -8.003 9.605 1.00 93.31 72 MET A C 1
ATOM 573 O O . MET A 1 72 ? -7.398 -8.614 10.018 1.00 93.31 72 MET A O 1
ATOM 577 N N . PHE A 1 73 ? -6.403 -6.668 9.518 1.00 95.31 73 PHE A N 1
ATOM 578 C CA . PHE A 1 73 ? -7.571 -5.858 9.852 1.00 95.31 73 PHE A CA 1
ATOM 579 C C . PHE A 1 73 ? -8.555 -5.785 8.690 1.00 95.31 73 PHE A C 1
ATOM 581 O O . PHE A 1 73 ? -9.758 -5.743 8.934 1.00 95.31 73 PHE A O 1
ATOM 588 N N . VAL A 1 74 ? -8.068 -5.819 7.448 1.00 94.31 74 VAL A N 1
ATOM 589 C CA . VAL A 1 74 ? -8.916 -5.727 6.253 1.00 94.31 74 VAL A CA 1
ATOM 590 C C . VAL A 1 74 ? -9.554 -7.059 5.854 1.00 94.31 74 VAL A C 1
ATOM 592 O O . VAL A 1 74 ? -10.517 -7.069 5.088 1.00 94.31 74 VAL A O 1
ATOM 595 N N . GLU A 1 75 ? -9.077 -8.185 6.390 1.00 91.81 75 GLU A N 1
ATOM 596 C CA . GLU A 1 75 ? -9.640 -9.519 6.130 1.00 91.81 75 GLU A CA 1
ATOM 597 C C . GLU A 1 75 ? -11.097 -9.676 6.573 1.00 91.81 75 GLU A C 1
ATOM 599 O O . GLU A 1 75 ? -11.825 -10.481 5.998 1.00 91.81 75 GLU A O 1
ATOM 604 N N . VAL A 1 76 ? -11.535 -8.908 7.575 1.00 92.44 76 VAL A N 1
ATOM 605 C CA . VAL A 1 76 ? -12.907 -8.995 8.103 1.00 92.44 76 VAL A CA 1
ATOM 606 C C . VAL A 1 76 ? -13.947 -8.406 7.145 1.00 92.44 76 VAL A C 1
ATOM 608 O O . VAL A 1 76 ? -15.133 -8.684 7.292 1.00 92.44 76 VAL A O 1
ATOM 611 N N . PHE A 1 77 ? -13.516 -7.607 6.165 1.00 92.94 77 PHE A N 1
ATOM 612 C CA . PHE A 1 77 ? -14.400 -6.968 5.198 1.00 92.94 77 PHE A CA 1
ATOM 613 C C . PHE A 1 77 ? -14.790 -7.902 4.049 1.00 92.94 77 PHE A C 1
ATOM 615 O O . PHE A 1 77 ? -13.982 -8.682 3.538 1.00 92.94 77 PHE A O 1
ATOM 622 N N . THR A 1 78 ? -16.023 -7.740 3.569 1.00 91.75 78 THR A N 1
ATOM 623 C CA . THR A 1 78 ? -16.472 -8.305 2.291 1.00 91.75 78 THR A CA 1
ATOM 624 C C . THR A 1 78 ? -15.772 -7.625 1.112 1.00 91.75 78 THR A C 1
ATOM 626 O O . THR A 1 78 ? -15.187 -6.551 1.256 1.00 91.75 78 THR A O 1
ATOM 629 N N . THR A 1 79 ? -15.855 -8.214 -0.083 1.00 90.19 79 THR A N 1
ATOM 630 C CA . THR A 1 79 ? -15.273 -7.634 -1.306 1.00 90.19 79 THR A CA 1
ATOM 631 C C . THR A 1 79 ? -15.772 -6.213 -1.579 1.00 90.19 79 THR A C 1
ATOM 633 O O . THR A 1 79 ? -14.958 -5.326 -1.827 1.00 90.19 79 THR A O 1
ATOM 636 N N . ASP A 1 80 ? -17.078 -5.965 -1.443 1.00 91.56 80 ASP A N 1
ATOM 637 C CA . ASP A 1 80 ? -17.663 -4.632 -1.650 1.00 91.56 80 ASP A CA 1
ATOM 638 C C . ASP A 1 80 ? -17.098 -3.613 -0.655 1.00 91.56 80 ASP A C 1
ATOM 640 O O . ASP A 1 80 ? -16.756 -2.485 -1.012 1.00 91.56 80 ASP A O 1
ATOM 644 N N . LYS A 1 81 ? -16.918 -4.036 0.600 1.00 94.12 81 LYS A N 1
ATOM 645 C CA . LYS A 1 81 ? -16.351 -3.197 1.656 1.00 94.12 81 LYS A CA 1
ATOM 646 C C . LYS A 1 81 ? -14.857 -2.945 1.462 1.00 94.12 81 LYS A C 1
ATOM 648 O O . LYS A 1 81 ? -14.387 -1.843 1.732 1.00 94.12 81 LYS A O 1
ATOM 653 N N . LYS A 1 82 ? -14.106 -3.900 0.914 1.00 94.31 82 LYS A N 1
ATOM 654 C CA . LYS A 1 82 ? -12.706 -3.686 0.511 1.00 94.31 82 LYS A CA 1
ATOM 655 C C . LYS A 1 82 ? -12.587 -2.645 -0.609 1.00 94.31 82 LYS A C 1
ATOM 657 O O . LYS A 1 82 ? -11.719 -1.776 -0.529 1.00 94.31 82 LYS A O 1
ATOM 662 N N . ALA A 1 83 ? -13.477 -2.684 -1.603 1.00 92.75 83 ALA A N 1
ATOM 663 C CA . ALA A 1 83 ? -13.538 -1.669 -2.658 1.00 92.75 83 ALA A CA 1
ATOM 664 C C . ALA A 1 83 ? -13.916 -0.283 -2.108 1.00 92.75 83 ALA A C 1
ATOM 666 O O . ALA A 1 83 ? -13.294 0.718 -2.468 1.00 92.75 83 ALA A O 1
ATOM 667 N N . GLU A 1 84 ? -14.873 -0.224 -1.178 1.00 95.69 84 GLU A N 1
ATOM 668 C CA . GLU A 1 84 ? -15.257 1.014 -0.493 1.00 95.69 84 GLU A CA 1
ATOM 669 C C . GLU A 1 84 ? -14.089 1.621 0.303 1.00 95.69 84 GLU A C 1
ATOM 671 O O . GLU A 1 84 ? -13.789 2.810 0.157 1.00 95.69 84 GLU A O 1
ATOM 676 N N . LEU A 1 85 ? -13.382 0.804 1.093 1.00 96.62 85 LEU A N 1
ATOM 677 C CA . LEU A 1 85 ? -12.192 1.225 1.835 1.00 96.62 85 LEU A CA 1
ATOM 678 C C . LEU A 1 85 ? -11.116 1.772 0.894 1.00 96.62 85 LEU A C 1
ATOM 680 O O . LEU A 1 85 ? -10.565 2.842 1.154 1.00 96.62 85 LEU A O 1
ATOM 684 N N . PHE A 1 86 ? -10.834 1.074 -0.209 1.00 95.50 86 PHE A N 1
ATOM 685 C CA . PHE A 1 86 ? -9.868 1.547 -1.198 1.00 95.50 86 PHE A CA 1
ATOM 686 C C . PHE A 1 86 ? -10.267 2.918 -1.765 1.00 95.50 86 PHE A C 1
ATOM 688 O O . PHE A 1 86 ? -9.443 3.832 -1.811 1.00 95.50 86 PHE A O 1
ATOM 695 N N . GLY A 1 87 ? -11.549 3.108 -2.092 1.00 95.31 87 GLY A N 1
ATOM 696 C CA . GLY A 1 87 ? -12.082 4.401 -2.521 1.00 95.31 87 GLY A CA 1
ATOM 697 C C . GLY A 1 87 ? -11.904 5.511 -1.477 1.00 95.31 87 GLY A C 1
ATOM 698 O O . GLY A 1 87 ? -11.577 6.642 -1.842 1.00 95.31 87 GLY A O 1
ATOM 699 N N . LYS A 1 88 ? -12.067 5.210 -0.179 1.00 96.06 88 LYS A N 1
ATOM 700 C CA . LYS A 1 88 ? -11.780 6.168 0.907 1.00 96.06 88 LYS A CA 1
ATOM 701 C C . LYS A 1 88 ? -10.286 6.529 0.952 1.00 96.06 88 LYS A C 1
ATOM 703 O O . LYS A 1 88 ? -9.963 7.710 1.047 1.00 96.06 88 LYS A O 1
ATOM 708 N N . LEU A 1 89 ? -9.381 5.554 0.833 1.00 96.06 89 LEU A N 1
ATOM 709 C CA . LEU A 1 89 ? -7.927 5.789 0.858 1.00 96.06 89 LEU A CA 1
ATOM 710 C C . LEU A 1 89 ? -7.455 6.690 -0.296 1.00 96.06 89 LEU A C 1
ATOM 712 O O . LEU A 1 89 ? -6.697 7.631 -0.057 1.00 96.06 89 LEU A O 1
ATOM 716 N N . VAL A 1 90 ? -7.942 6.449 -1.519 1.00 94.06 90 VAL A N 1
ATOM 717 C CA . VAL A 1 90 ? -7.621 7.276 -2.700 1.00 94.06 90 VAL A CA 1
ATOM 718 C C . VAL A 1 90 ? -8.079 8.720 -2.496 1.00 94.06 90 VAL A C 1
ATOM 720 O O . VAL A 1 90 ? -7.273 9.639 -2.620 1.00 94.06 90 VAL A O 1
ATOM 723 N N . LYS A 1 91 ? -9.337 8.926 -2.078 1.00 92.25 91 LYS A N 1
ATOM 724 C CA . LYS A 1 91 ? -9.882 10.271 -1.826 1.00 92.25 91 LYS A CA 1
ATOM 725 C C . LYS A 1 91 ? -9.050 11.062 -0.820 1.00 92.25 91 LYS A C 1
ATOM 727 O O . LYS A 1 91 ? -8.849 12.256 -1.003 1.00 92.25 91 LYS A O 1
ATOM 732 N N . TYR A 1 92 ? -8.572 10.416 0.242 1.00 86.38 92 TYR A N 1
ATOM 733 C CA . TYR A 1 92 ? -7.715 11.087 1.218 1.00 86.38 92 TYR A CA 1
ATOM 734 C C . TYR A 1 92 ? -6.344 11.434 0.643 1.00 86.38 92 TYR A C 1
ATOM 736 O O . TYR A 1 92 ? -5.856 12.537 0.884 1.00 86.38 92 TYR A O 1
ATOM 744 N N . ASN A 1 93 ? -5.737 10.540 -0.137 1.00 86.94 93 ASN A N 1
ATOM 745 C CA . ASN A 1 93 ? -4.455 10.809 -0.779 1.00 86.94 93 ASN A CA 1
ATOM 746 C C . ASN A 1 93 ? -4.499 12.049 -1.685 1.00 86.94 93 ASN A C 1
ATOM 748 O O . ASN A 1 93 ? -3.603 12.883 -1.599 1.00 86.94 93 ASN A O 1
ATOM 752 N N . ASP A 1 94 ? -5.570 12.222 -2.462 1.00 83.56 94 ASP A N 1
ATOM 753 C CA . ASP A 1 94 ? -5.731 13.371 -3.368 1.00 83.56 94 ASP A CA 1
ATOM 754 C C . ASP A 1 94 ? -5.790 14.721 -2.629 1.00 83.56 94 ASP A C 1
ATOM 756 O O . ASP A 1 94 ? -5.491 15.769 -3.198 1.00 83.56 94 ASP A O 1
ATOM 760 N N . THR A 1 95 ? -6.148 14.709 -1.342 1.00 80.00 95 THR A N 1
ATOM 761 C CA . THR A 1 95 ? -6.210 15.920 -0.504 1.00 80.00 95 THR A CA 1
ATOM 762 C C . THR A 1 95 ? -4.895 16.249 0.204 1.00 80.00 95 THR A C 1
ATOM 764 O O . THR A 1 95 ? -4.747 17.339 0.762 1.00 80.00 95 THR A O 1
ATOM 767 N N . LEU A 1 96 ? -3.931 15.325 0.214 1.00 79.00 96 LEU A N 1
ATOM 768 C CA . LEU A 1 96 ? -2.695 15.465 0.975 1.00 79.00 96 LEU A CA 1
ATOM 769 C C . LEU A 1 96 ? -1.627 16.217 0.172 1.00 79.00 96 LEU A C 1
ATOM 771 O O . LEU A 1 96 ? -1.036 15.691 -0.766 1.00 79.00 96 LEU A O 1
ATOM 775 N N . SER A 1 97 ? -1.279 17.423 0.622 1.00 80.12 97 SER A N 1
ATOM 776 C CA . SER A 1 97 ? -0.049 18.092 0.186 1.00 80.12 97 SER A CA 1
ATOM 777 C C . SER A 1 97 ? 1.134 17.547 0.987 1.00 80.12 97 SER A C 1
ATOM 779 O O . SER A 1 97 ? 1.226 17.762 2.199 1.00 80.12 97 SER A O 1
ATOM 781 N N . THR A 1 98 ? 2.021 16.783 0.342 1.00 84.94 98 THR A N 1
ATOM 782 C CA . THR A 1 98 ? 3.171 16.150 1.009 1.00 84.94 98 THR A CA 1
ATOM 783 C C . THR A 1 98 ? 4.465 16.287 0.203 1.00 84.94 98 THR A C 1
ATOM 785 O O . THR A 1 98 ? 4.412 16.452 -1.016 1.00 84.94 98 THR A O 1
ATOM 788 N N . PRO A 1 99 ? 5.645 16.225 0.858 1.00 88.88 99 PRO A N 1
ATOM 789 C CA . PRO A 1 99 ? 6.929 16.225 0.157 1.00 88.88 99 PRO A CA 1
ATOM 790 C C . PRO A 1 99 ? 7.050 15.052 -0.832 1.00 88.88 99 PRO A C 1
ATOM 792 O O . PRO A 1 99 ? 6.472 13.994 -0.566 1.00 88.88 99 PRO A O 1
ATOM 795 N N . PRO A 1 100 ? 7.860 15.167 -1.903 1.00 88.44 100 PRO A N 1
ATOM 796 C CA . PRO A 1 100 ? 7.938 14.164 -2.973 1.00 88.44 100 PRO A CA 1
ATOM 797 C C . PRO A 1 100 ? 8.175 12.726 -2.489 1.00 88.44 100 PRO A C 1
ATOM 799 O O . PRO A 1 100 ? 7.462 11.812 -2.890 1.00 88.44 100 PRO A O 1
ATOM 802 N N . THR A 1 101 ? 9.105 12.520 -1.553 1.00 88.94 101 THR A N 1
ATOM 803 C CA . THR A 1 101 ? 9.403 11.189 -0.998 1.00 88.94 101 THR A CA 1
ATOM 804 C C . THR A 1 101 ? 8.212 10.586 -0.251 1.00 88.94 101 THR A C 1
ATOM 806 O O . THR A 1 101 ? 7.955 9.387 -0.336 1.00 88.94 101 THR A O 1
ATOM 809 N N . LYS A 1 102 ? 7.450 11.422 0.463 1.00 91.50 102 LYS A N 1
ATOM 810 C CA . LYS A 1 102 ? 6.250 10.992 1.187 1.00 91.50 102 LYS A CA 1
ATOM 811 C C . LYS A 1 102 ? 5.105 10.688 0.218 1.00 91.50 102 LYS A C 1
ATOM 813 O O . LYS A 1 102 ? 4.431 9.678 0.399 1.00 91.50 102 LYS A O 1
ATOM 818 N N . ALA A 1 103 ? 4.930 11.510 -0.816 1.00 92.56 103 ALA A N 1
ATOM 819 C CA . ALA A 1 103 ? 3.952 11.285 -1.878 1.00 92.56 103 ALA A CA 1
ATOM 820 C C . ALA A 1 103 ? 4.220 9.970 -2.633 1.00 92.56 103 ALA A C 1
ATOM 822 O O . ALA A 1 103 ? 3.296 9.194 -2.886 1.00 92.56 103 ALA A O 1
ATOM 823 N N . LEU A 1 104 ? 5.492 9.671 -2.916 1.00 93.75 104 LEU A N 1
ATOM 824 C CA . LEU A 1 104 ? 5.902 8.394 -3.495 1.00 93.75 104 LEU A CA 1
ATOM 825 C C . LEU A 1 104 ? 5.578 7.221 -2.561 1.00 93.75 104 LEU A C 1
ATOM 827 O O . LEU A 1 104 ? 4.979 6.244 -3.001 1.00 93.75 104 LEU A O 1
ATOM 831 N N . GLY A 1 105 ? 5.910 7.329 -1.271 1.00 94.50 105 GLY A N 1
ATOM 832 C CA . GLY A 1 105 ? 5.575 6.302 -0.279 1.00 94.50 105 GLY A CA 1
ATOM 833 C C . GLY A 1 105 ? 4.069 6.026 -0.191 1.00 94.50 105 GLY A C 1
ATOM 834 O O . GLY A 1 105 ? 3.654 4.870 -0.158 1.00 94.50 105 GLY A O 1
ATOM 835 N N . LEU A 1 106 ? 3.235 7.073 -0.215 1.00 94.94 106 LEU A N 1
ATOM 836 C CA . LEU A 1 106 ? 1.773 6.928 -0.248 1.00 94.94 106 LEU A CA 1
ATOM 837 C C . LEU A 1 106 ? 1.303 6.216 -1.520 1.00 94.94 106 LEU A C 1
ATOM 839 O O . LEU A 1 106 ? 0.471 5.315 -1.438 1.00 94.94 106 LEU A O 1
ATOM 843 N N . SER A 1 107 ? 1.867 6.579 -2.674 1.00 93.94 107 SER A N 1
ATOM 844 C CA . SER A 1 107 ? 1.532 5.967 -3.965 1.00 93.94 107 SER A CA 1
ATOM 845 C C . SER A 1 107 ? 1.879 4.475 -3.989 1.00 93.94 107 SER A C 1
ATOM 847 O O . SER A 1 107 ? 1.058 3.659 -4.399 1.00 93.94 107 SER A O 1
ATOM 849 N N . ILE A 1 108 ? 3.050 4.095 -3.466 1.00 94.75 108 ILE A N 1
ATOM 850 C CA . ILE A 1 108 ? 3.469 2.690 -3.326 1.00 94.75 108 ILE A CA 1
ATOM 851 C C . ILE A 1 108 ? 2.495 1.922 -2.432 1.00 94.75 108 ILE A C 1
ATOM 853 O O . ILE A 1 108 ? 2.014 0.852 -2.809 1.00 94.75 108 ILE A O 1
ATOM 857 N N . SER A 1 109 ? 2.168 2.472 -1.262 1.00 95.69 109 SER A N 1
ATOM 858 C CA . SER A 1 109 ? 1.220 1.851 -0.336 1.00 95.69 109 SER A CA 1
ATOM 859 C C . SER A 1 109 ? -0.174 1.699 -0.935 1.00 95.69 109 SER A C 1
ATOM 861 O O . SER A 1 109 ? -0.794 0.654 -0.742 1.00 95.69 109 SER A O 1
ATOM 863 N N . LEU A 1 110 ? -0.655 2.688 -1.695 1.00 94.44 110 LEU A N 1
ATOM 864 C CA . LEU A 1 110 ? -1.923 2.600 -2.421 1.00 94.44 110 LEU A CA 1
ATOM 865 C C . LEU A 1 110 ? -1.899 1.498 -3.481 1.00 94.44 110 LEU A C 1
ATOM 867 O O . LEU A 1 110 ? -2.856 0.736 -3.589 1.00 94.44 110 LEU A O 1
ATOM 871 N N . SER A 1 111 ? -0.811 1.361 -4.232 1.00 91.94 111 SER A N 1
ATOM 872 C CA . SER A 1 111 ? -0.689 0.303 -5.237 1.00 91.94 111 SER A CA 1
ATOM 873 C C . SER A 1 111 ? -0.659 -1.090 -4.608 1.00 91.94 111 SER A C 1
ATOM 875 O O . SER A 1 111 ? -1.364 -1.990 -5.065 1.00 91.94 111 SER A O 1
ATOM 877 N N . LYS A 1 112 ? 0.085 -1.266 -3.512 1.00 92.38 112 LYS A N 1
ATOM 878 C CA . LYS A 1 112 ? 0.143 -2.535 -2.769 1.00 92.38 112 LYS A CA 1
ATOM 879 C C . LYS A 1 112 ? -1.201 -2.891 -2.135 1.00 92.38 112 LYS A C 1
ATOM 881 O O . LYS A 1 112 ? -1.669 -4.015 -2.301 1.00 92.38 112 LYS A O 1
ATOM 886 N N . ILE A 1 113 ? -1.847 -1.939 -1.453 1.00 92.44 113 ILE A N 1
ATOM 887 C CA . ILE A 1 113 ? -3.149 -2.182 -0.817 1.00 92.44 113 ILE A CA 1
ATOM 888 C C . ILE A 1 113 ? -4.236 -2.422 -1.876 1.00 92.44 113 ILE A C 1
ATOM 890 O O . ILE A 1 113 ? -5.095 -3.271 -1.667 1.00 92.44 113 ILE A O 1
ATOM 894 N N . LYS A 1 114 ? -4.183 -1.751 -3.042 1.00 91.00 114 LYS A N 1
ATOM 895 C CA . LYS A 1 114 ? -5.081 -2.018 -4.181 1.00 91.00 114 LYS A CA 1
ATOM 896 C C . LYS A 1 114 ? -4.980 -3.475 -4.604 1.00 91.00 114 LYS A C 1
ATOM 898 O O . LYS A 1 114 ? -6.002 -4.150 -4.682 1.00 91.00 114 LYS A O 1
ATOM 903 N N . GLN A 1 115 ? -3.759 -3.957 -4.846 1.00 86.62 115 GLN A N 1
ATOM 904 C CA . GLN A 1 115 ? -3.525 -5.355 -5.202 1.00 86.62 115 GLN A CA 1
ATOM 905 C C . GLN A 1 115 ? -4.078 -6.272 -4.112 1.00 86.62 115 GLN A C 1
ATOM 907 O O . GLN A 1 115 ? -4.938 -7.094 -4.385 1.00 86.62 115 GLN A O 1
ATOM 912 N N . GLN A 1 116 ? -3.688 -6.080 -2.858 1.00 86.44 116 GLN A N 1
ATOM 913 C CA . GLN A 1 116 ? -4.134 -6.910 -1.738 1.00 86.44 116 GLN A CA 1
ATOM 914 C C . GLN A 1 116 ? -5.664 -6.973 -1.574 1.00 86.44 116 GLN A C 1
ATOM 916 O O . GLN A 1 116 ? -6.232 -8.049 -1.384 1.00 86.44 116 GLN A O 1
ATOM 921 N N . LEU A 1 117 ? -6.344 -5.828 -1.650 1.00 86.44 117 LEU A N 1
ATOM 922 C CA . LEU A 1 117 ? -7.788 -5.725 -1.437 1.00 86.44 117 LEU A CA 1
ATOM 923 C C . LEU A 1 117 ? -8.598 -6.219 -2.636 1.00 86.44 117 LEU A C 1
ATOM 925 O O . LEU A 1 117 ? -9.673 -6.789 -2.444 1.00 86.44 117 LEU A O 1
ATOM 929 N N . LEU A 1 118 ? -8.091 -5.997 -3.851 1.00 80.25 118 LEU A N 1
ATOM 930 C CA . LEU A 1 118 ? -8.818 -6.185 -5.108 1.00 80.25 118 LEU A CA 1
ATOM 931 C C . LEU A 1 118 ? -8.194 -7.265 -6.004 1.00 80.25 118 LEU A C 1
ATOM 933 O O . LEU A 1 118 ? -8.547 -7.366 -7.174 1.00 80.25 118 LEU A O 1
ATOM 937 N N . LEU A 1 119 ? -7.305 -8.107 -5.468 1.00 71.25 119 LEU A N 1
ATOM 938 C CA . LEU A 1 119 ? -6.620 -9.197 -6.184 1.00 71.25 119 LEU A CA 1
ATOM 939 C C . LEU A 1 119 ? -7.599 -10.099 -6.950 1.00 71.25 119 LEU A C 1
ATOM 941 O O . LEU A 1 119 ? -7.334 -10.468 -8.085 1.00 71.25 119 LEU A O 1
ATOM 945 N N . GLY A 1 120 ? -8.755 -10.422 -6.359 1.00 65.56 120 GLY A N 1
ATOM 946 C CA . GLY A 1 120 ? -9.801 -11.209 -7.025 1.00 65.56 120 GLY A CA 1
ATOM 947 C C . GLY A 1 120 ? -10.572 -10.447 -8.112 1.00 65.56 120 GLY A C 1
ATOM 948 O O . GLY A 1 120 ? -11.158 -11.067 -8.995 1.00 65.56 120 GLY A O 1
ATOM 949 N N . ASP A 1 121 ? -10.569 -9.116 -8.058 1.00 62.81 121 ASP A N 1
ATOM 950 C CA . ASP A 1 121 ? -11.244 -8.236 -9.016 1.00 62.81 121 ASP A 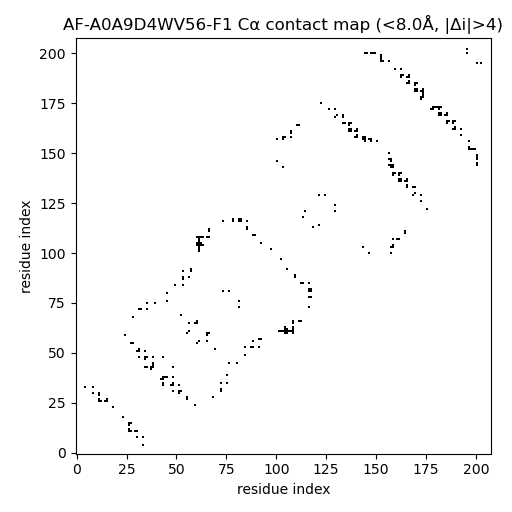CA 1
ATOM 951 C C . ASP A 1 121 ? -10.333 -7.862 -10.196 1.00 62.81 121 ASP A C 1
ATOM 953 O O . ASP A 1 121 ? -10.820 -7.663 -11.302 1.00 62.81 121 ASP A O 1
ATOM 957 N N . MET A 1 122 ? -9.008 -7.893 -10.006 1.00 61.03 122 MET A N 1
ATOM 958 C CA . MET A 1 122 ? -8.009 -7.774 -11.082 1.00 61.03 122 MET A CA 1
ATOM 959 C C . MET A 1 122 ? -8.213 -8.817 -12.193 1.00 61.03 122 MET A C 1
ATOM 961 O O . MET A 1 122 ? -7.952 -8.531 -13.355 1.00 61.03 122 MET A O 1
ATOM 965 N N . PHE A 1 123 ? -8.719 -10.012 -11.862 1.00 59.66 123 PHE A N 1
ATOM 966 C CA . PHE A 1 123 ? -9.089 -11.037 -12.851 1.00 59.66 123 PHE A CA 1
ATOM 967 C C . PHE A 1 123 ? -10.365 -10.698 -13.637 1.00 59.66 123 PHE A C 1
ATOM 969 O O . PHE A 1 123 ? -10.638 -11.331 -14.655 1.00 59.66 123 PHE A O 1
ATOM 976 N N . LYS A 1 124 ? -11.167 -9.742 -13.154 1.00 67.12 124 LYS A N 1
ATOM 977 C CA . LYS A 1 124 ? -12.336 -9.207 -13.865 1.00 67.12 124 LYS A CA 1
ATOM 978 C C . LYS A 1 124 ? -11.989 -7.980 -14.704 1.00 67.12 124 LYS A C 1
ATOM 980 O O . LYS A 1 124 ? -12.734 -7.666 -15.629 1.00 67.12 124 LYS A O 1
ATOM 985 N N . SER A 1 125 ? -10.902 -7.281 -14.374 1.00 71.25 125 SER A N 1
ATOM 986 C CA . SER A 1 125 ? -10.361 -6.201 -15.199 1.00 71.25 125 SER A CA 1
ATOM 987 C C . SER A 1 125 ? -9.900 -6.740 -16.552 1.00 71.25 125 SER A C 1
ATOM 989 O O . SER A 1 125 ? -9.500 -7.901 -16.671 1.00 71.25 125 SER A O 1
ATOM 991 N N . SER A 1 126 ? -9.959 -5.905 -17.590 1.00 79.88 126 SER A N 1
ATOM 992 C CA . SER A 1 126 ? -9.416 -6.307 -18.884 1.00 79.88 126 SER A CA 1
ATOM 993 C C . SER A 1 126 ? -7.889 -6.408 -18.800 1.00 79.88 126 SER A C 1
ATOM 995 O O . SER A 1 126 ? -7.260 -5.729 -17.988 1.00 79.88 126 SER A O 1
ATOM 997 N N . ALA A 1 127 ? -7.276 -7.239 -19.650 1.00 80.50 127 ALA A N 1
ATOM 998 C CA . ALA A 1 127 ? -5.816 -7.324 -19.718 1.00 80.50 127 ALA A CA 1
ATOM 999 C C . ALA A 1 127 ? -5.182 -5.941 -19.967 1.00 80.50 127 ALA A C 1
ATOM 1001 O O . ALA A 1 127 ? -4.205 -5.605 -19.308 1.00 80.50 127 ALA A O 1
ATOM 1002 N N . SER A 1 128 ? -5.817 -5.116 -20.809 1.00 85.12 128 SER A N 1
ATOM 1003 C CA . SER A 1 128 ? -5.391 -3.741 -21.101 1.00 85.12 128 SER A CA 1
ATOM 1004 C C . SER A 1 128 ? -5.354 -2.856 -19.851 1.00 85.12 128 SER A C 1
ATOM 1006 O O . SER A 1 128 ? -4.377 -2.152 -19.637 1.00 85.12 128 SER A O 1
ATOM 1008 N N . ASP A 1 129 ? -6.373 -2.913 -18.984 1.00 85.00 129 ASP A N 1
ATOM 1009 C CA . ASP A 1 129 ? -6.401 -2.089 -17.762 1.00 85.00 129 ASP A CA 1
ATOM 1010 C C . ASP A 1 129 ? -5.265 -2.466 -16.796 1.00 85.00 129 ASP A C 1
ATOM 1012 O O . ASP A 1 129 ? -4.705 -1.632 -16.076 1.00 85.00 129 ASP A O 1
ATOM 1016 N N . VAL A 1 130 ? -4.938 -3.759 -16.754 1.00 85.12 130 VAL A N 1
ATOM 1017 C CA . VAL A 1 130 ? -3.878 -4.302 -15.903 1.00 85.12 130 VAL A CA 1
ATOM 1018 C C . VAL A 1 130 ? -2.496 -3.965 -16.478 1.00 85.12 130 VAL A C 1
ATOM 1020 O O . VAL A 1 130 ? -1.596 -3.606 -15.715 1.00 85.12 130 VAL A O 1
ATOM 1023 N N . GLU A 1 131 ? -2.336 -4.006 -17.803 1.00 90.19 131 GLU A N 1
ATOM 1024 C CA . GLU A 1 131 ? -1.145 -3.529 -18.521 1.00 90.19 131 GLU A CA 1
ATOM 1025 C C . GLU A 1 131 ? -0.908 -2.031 -18.296 1.00 90.19 131 GLU A C 1
ATOM 1027 O O . GLU A 1 131 ? 0.201 -1.637 -17.932 1.00 90.19 131 GLU A O 1
ATOM 1032 N N . ASP A 1 132 ? -1.948 -1.202 -18.400 1.00 89.56 132 ASP A N 1
ATOM 1033 C CA . ASP A 1 132 ? -1.859 0.236 -18.129 1.00 89.56 132 ASP A CA 1
ATOM 1034 C C . ASP A 1 132 ? -1.418 0.500 -16.685 1.00 89.56 132 ASP A C 1
ATOM 1036 O O . ASP A 1 132 ? -0.540 1.328 -16.427 1.00 89.56 132 ASP A O 1
ATOM 1040 N N . SER A 1 133 ? -1.970 -0.249 -15.724 1.00 86.50 133 SER A N 1
ATOM 1041 C CA . SER A 1 133 ? -1.536 -0.166 -14.327 1.00 86.50 133 SER A CA 1
ATOM 1042 C C . SER A 1 133 ? -0.070 -0.573 -14.156 1.00 86.50 133 SER A C 1
ATOM 1044 O O . SER A 1 133 ? 0.621 0.007 -13.320 1.00 86.50 133 SER A O 1
ATOM 1046 N N . CYS A 1 134 ? 0.408 -1.563 -14.911 1.00 90.25 134 CYS A N 1
ATOM 1047 C CA . CYS A 1 134 ? 1.802 -2.000 -14.901 1.00 90.25 134 CYS A CA 1
ATOM 1048 C C . CYS A 1 134 ? 2.732 -0.900 -15.437 1.00 90.25 134 CYS A C 1
ATOM 1050 O O . CYS A 1 134 ? 3.699 -0.524 -14.769 1.00 90.25 134 CYS A O 1
ATOM 1052 N N . ALA A 1 135 ? 2.392 -0.319 -16.590 1.00 91.75 135 ALA A N 1
ATOM 1053 C CA . ALA A 1 135 ? 3.134 0.785 -17.192 1.00 91.75 135 ALA A CA 1
ATOM 1054 C C . ALA A 1 135 ? 3.204 2.002 -16.257 1.00 91.75 135 ALA A C 1
ATOM 1056 O O . ALA A 1 135 ? 4.277 2.577 -16.074 1.00 91.75 135 ALA A O 1
ATOM 1057 N N . GLN A 1 136 ? 2.097 2.345 -15.590 1.00 92.06 136 GLN A N 1
ATOM 1058 C CA . GLN A 1 136 ? 2.047 3.443 -14.61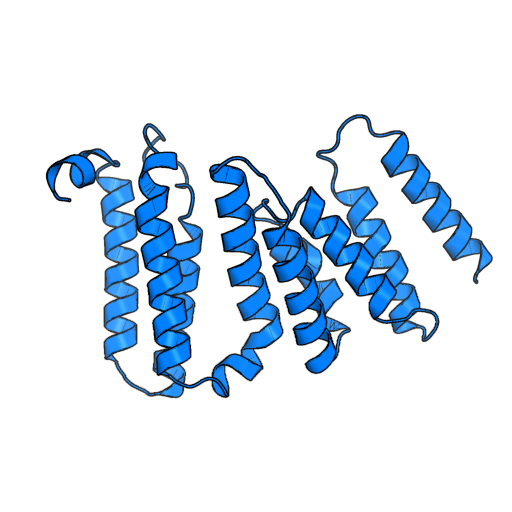8 1.00 92.06 136 GLN A CA 1
ATOM 1059 C C . GLN A 1 136 ? 3.006 3.239 -13.436 1.00 92.06 136 GLN A C 1
ATOM 1061 O O . GLN A 1 136 ? 3.663 4.191 -13.013 1.00 92.06 136 GLN A O 1
ATOM 1066 N N . MET A 1 137 ? 3.118 2.018 -12.895 1.00 92.50 137 MET A N 1
ATOM 1067 C CA . MET A 1 137 ? 4.040 1.735 -11.783 1.00 92.50 137 MET A CA 1
ATOM 1068 C C . MET A 1 137 ? 5.501 1.871 -12.210 1.00 92.50 137 MET A C 1
ATOM 1070 O O . MET A 1 137 ? 6.303 2.480 -11.497 1.00 92.50 137 MET A O 1
ATOM 1074 N N . PHE A 1 138 ? 5.839 1.346 -13.387 1.00 93.25 138 PHE A N 1
ATOM 1075 C CA . PHE A 1 138 ? 7.189 1.447 -13.930 1.00 93.25 138 PHE A CA 1
ATOM 1076 C C . PHE A 1 138 ? 7.561 2.895 -14.280 1.00 93.25 138 PHE A C 1
ATOM 1078 O O . PHE A 1 138 ? 8.641 3.370 -13.930 1.00 93.25 138 PHE A O 1
ATOM 1085 N N . GLU A 1 139 ? 6.649 3.645 -14.898 1.00 94.25 139 GLU A N 1
ATOM 1086 C CA . GLU A 1 139 ? 6.859 5.061 -15.203 1.00 94.25 139 GLU A CA 1
ATOM 1087 C C . GLU A 1 139 ? 7.051 5.887 -13.921 1.00 94.25 139 GLU A C 1
ATOM 1089 O O . GLU A 1 139 ? 7.934 6.748 -13.851 1.00 94.25 139 GLU A O 1
ATOM 1094 N N . MET A 1 140 ? 6.266 5.600 -12.878 1.00 93.44 140 MET A N 1
ATOM 1095 C CA . MET A 1 140 ? 6.413 6.237 -11.571 1.00 93.44 140 MET A CA 1
ATOM 1096 C C . MET A 1 140 ? 7.787 5.957 -10.955 1.00 93.44 140 MET A C 1
ATOM 1098 O O . MET A 1 140 ? 8.382 6.879 -10.393 1.00 93.44 140 MET A O 1
ATOM 1102 N N . TYR A 1 141 ? 8.318 4.738 -11.087 1.00 93.19 141 TYR A N 1
ATOM 1103 C CA . TYR A 1 141 ? 9.681 4.420 -10.658 1.00 93.19 141 TYR A CA 1
ATOM 1104 C C . TYR A 1 141 ? 10.695 5.304 -11.386 1.00 93.19 141 TYR A C 1
ATOM 1106 O O . TYR A 1 141 ? 11.430 6.049 -10.737 1.00 93.19 141 TYR A O 1
ATOM 1114 N N . CYS A 1 142 ? 10.661 5.312 -12.721 1.00 91.62 142 CYS A N 1
ATOM 1115 C CA . CYS A 1 142 ? 11.582 6.089 -13.550 1.00 91.62 142 CYS A CA 1
ATOM 1116 C C . CYS A 1 142 ? 11.568 7.586 -13.207 1.00 91.62 142 CYS A C 1
ATOM 1118 O O . CYS A 1 142 ? 12.625 8.188 -13.015 1.00 91.62 142 CYS A O 1
ATOM 1120 N N . LYS A 1 143 ? 10.379 8.185 -13.052 1.00 92.44 143 LYS A N 1
ATOM 1121 C CA . LYS A 1 143 ? 10.221 9.608 -12.696 1.00 92.44 143 LYS A CA 1
ATOM 1122 C C . LYS A 1 143 ? 10.805 9.958 -11.326 1.00 92.44 143 LYS A C 1
ATOM 1124 O O . LYS A 1 143 ? 11.220 11.096 -11.116 1.00 92.44 143 LYS A O 1
ATOM 1129 N N . ASN A 1 144 ? 10.837 9.004 -10.397 1.00 91.75 144 ASN A N 1
ATOM 1130 C CA . ASN A 1 144 ? 11.292 9.222 -9.025 1.00 91.75 144 ASN A CA 1
ATOM 1131 C C . ASN A 1 144 ? 12.732 8.759 -8.761 1.00 91.75 144 ASN A C 1
ATOM 1133 O O . ASN A 1 144 ? 13.248 8.998 -7.668 1.00 91.75 144 ASN A O 1
ATOM 1137 N N . LEU A 1 145 ? 13.423 8.186 -9.752 1.00 89.44 145 LEU A N 1
ATOM 1138 C CA . LEU A 1 145 ? 14.846 7.837 -9.661 1.00 89.44 145 LEU A CA 1
ATOM 1139 C C . LEU A 1 145 ? 15.740 8.971 -9.124 1.00 89.44 145 LEU A C 1
ATOM 1141 O O . LEU A 1 145 ? 16.591 8.685 -8.275 1.00 89.44 145 LEU A O 1
ATOM 1145 N N . PRO A 1 146 ? 15.548 10.252 -9.514 1.00 89.81 146 PRO A N 1
ATOM 1146 C CA . PRO A 1 146 ? 16.360 11.349 -8.992 1.00 89.81 146 PRO A CA 1
ATOM 1147 C C . PRO A 1 146 ? 16.282 11.533 -7.472 1.00 89.81 146 PRO A C 1
ATOM 1149 O O . PRO A 1 146 ? 17.209 12.097 -6.895 1.00 89.81 146 PRO A O 1
ATOM 1152 N N . LEU A 1 147 ? 15.223 11.048 -6.807 1.00 88.06 147 LEU A N 1
ATOM 1153 C CA . LEU A 1 147 ? 15.099 11.127 -5.346 1.00 88.06 147 LEU A CA 1
ATOM 1154 C C . LEU A 1 147 ? 16.166 10.300 -4.624 1.00 88.06 147 LEU A C 1
ATOM 1156 O O . LEU A 1 147 ? 16.506 10.621 -3.492 1.00 88.06 147 LEU A O 1
ATOM 1160 N N . SER A 1 148 ? 16.707 9.266 -5.271 1.00 86.38 148 SER A N 1
ATOM 1161 C CA . SER A 1 148 ? 17.742 8.395 -4.693 1.00 86.38 148 SER A CA 1
ATOM 1162 C C . SER A 1 148 ? 19.160 8.842 -5.065 1.00 86.38 148 SER A C 1
ATOM 1164 O O . SER A 1 148 ? 20.122 8.090 -4.907 1.00 86.38 148 SER A O 1
ATOM 1166 N N . LYS A 1 149 ? 19.318 10.047 -5.632 1.00 83.81 149 LYS A N 1
ATOM 1167 C CA . LYS A 1 149 ? 20.622 10.548 -6.072 1.00 83.81 149 LYS A CA 1
ATOM 1168 C C . LYS A 1 149 ? 21.571 10.682 -4.884 1.00 83.81 149 LYS A C 1
ATOM 1170 O O . LYS A 1 149 ? 21.305 11.429 -3.951 1.00 83.81 149 LYS A O 1
ATOM 1175 N N . GLY A 1 150 ? 22.719 10.017 -4.988 1.00 79.31 150 GLY A N 1
ATOM 1176 C CA . GLY A 1 150 ? 23.769 10.059 -3.971 1.00 79.31 150 GLY A CA 1
ATOM 1177 C C . GLY A 1 150 ? 23.619 9.021 -2.860 1.00 79.31 150 GLY A C 1
ATOM 1178 O O . GLY A 1 150 ? 24.427 9.045 -1.939 1.00 79.31 150 GLY A O 1
ATOM 1179 N N . PHE A 1 151 ? 22.632 8.122 -2.948 1.00 80.56 151 PHE A N 1
ATOM 1180 C CA . PHE A 1 151 ? 22.553 6.960 -2.062 1.00 80.56 151 PHE A CA 1
ATOM 1181 C C . PHE A 1 151 ? 23.687 5.986 -2.380 1.00 80.56 151 PHE A C 1
ATOM 1183 O O . PHE A 1 151 ? 24.144 5.901 -3.528 1.00 80.56 151 PHE A O 1
ATOM 1190 N N . ASP A 1 152 ? 24.132 5.249 -1.366 1.00 79.31 152 ASP A N 1
ATOM 1191 C CA . ASP A 1 152 ? 25.093 4.171 -1.572 1.00 79.31 152 ASP A CA 1
ATOM 1192 C C . ASP A 1 152 ? 24.450 3.067 -2.441 1.00 79.31 152 ASP A C 1
ATOM 1194 O O . ASP A 1 152 ? 23.275 2.748 -2.246 1.00 79.31 152 ASP A O 1
ATOM 1198 N N . PRO A 1 153 ? 25.172 2.447 -3.393 1.00 74.19 153 PRO A N 1
ATOM 1199 C CA . PRO A 1 153 ? 24.651 1.323 -4.178 1.00 74.19 153 PRO A CA 1
ATOM 1200 C C . PRO A 1 153 ? 24.100 0.148 -3.346 1.00 74.19 153 PRO A C 1
ATOM 1202 O O . PRO A 1 153 ? 23.311 -0.650 -3.859 1.00 74.19 153 PRO A O 1
ATOM 1205 N N . GLN A 1 154 ? 24.518 0.008 -2.085 1.00 75.25 154 GLN A N 1
ATOM 1206 C CA . GLN A 1 154 ? 24.023 -1.002 -1.145 1.00 75.25 154 GLN A CA 1
ATOM 1207 C C . GLN A 1 154 ? 22.711 -0.601 -0.458 1.00 75.25 154 GLN A C 1
ATOM 1209 O O . GLN A 1 154 ? 22.025 -1.465 0.092 1.00 75.25 154 GLN A O 1
ATOM 1214 N N . GLU A 1 155 ? 22.332 0.676 -0.491 1.00 80.25 155 GLU A N 1
ATOM 1215 C CA . GLU A 1 155 ? 21.067 1.148 0.065 1.00 80.25 155 GLU A CA 1
ATOM 1216 C C . GLU A 1 155 ? 19.888 0.838 -0.874 1.00 80.25 155 GLU A C 1
ATOM 1218 O O . GLU A 1 155 ? 20.017 0.593 -2.080 1.00 80.25 155 GLU A O 1
ATOM 1223 N N . SER A 1 156 ? 18.688 0.784 -0.296 1.00 78.75 156 SER A N 1
ATOM 1224 C CA . SER A 1 156 ? 17.457 0.657 -1.080 1.00 78.75 156 SER A CA 1
ATOM 1225 C C . SER A 1 156 ? 17.095 1.991 -1.714 1.00 78.75 156 SER A C 1
ATOM 1227 O O . SER A 1 156 ? 17.085 3.024 -1.044 1.00 78.75 156 SER A O 1
ATOM 1229 N N . MET A 1 157 ? 16.778 1.968 -3.007 1.00 85.62 157 MET A N 1
ATOM 1230 C CA . MET A 1 157 ? 16.374 3.179 -3.715 1.00 85.62 157 MET A CA 1
ATOM 1231 C C . MET A 1 157 ? 14.928 3.535 -3.369 1.00 85.62 157 MET A C 1
ATOM 1233 O O . MET A 1 157 ? 14.067 2.667 -3.196 1.00 85.62 157 MET A O 1
ATOM 1237 N N . HIS A 1 158 ? 14.619 4.829 -3.338 1.00 86.31 158 HIS A N 1
ATOM 1238 C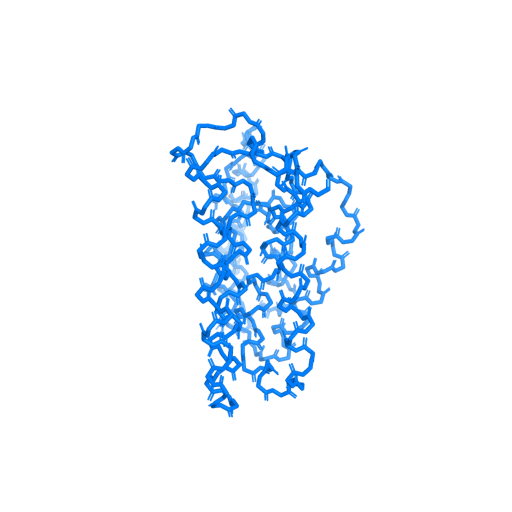 CA . HIS A 1 158 ? 13.235 5.280 -3.321 1.00 86.31 158 HIS A CA 1
ATOM 1239 C C . HIS A 1 158 ? 12.485 4.725 -4.535 1.00 86.31 158 HIS A C 1
ATOM 1241 O O . HIS A 1 158 ? 12.948 4.819 -5.670 1.00 86.31 158 HIS A O 1
ATOM 1247 N N . GLY A 1 159 ? 11.309 4.148 -4.287 1.00 88.00 159 GLY A N 1
ATOM 1248 C CA . GLY A 1 159 ? 10.485 3.572 -5.345 1.00 88.00 159 GLY A CA 1
ATOM 1249 C C . GLY A 1 159 ? 10.875 2.165 -5.781 1.00 88.00 159 GLY A C 1
ATOM 1250 O O . GLY A 1 159 ? 10.167 1.619 -6.614 1.00 88.00 159 GLY A O 1
ATOM 1251 N N . GLU A 1 160 ? 11.924 1.542 -5.231 1.00 89.19 160 GLU A N 1
ATOM 1252 C CA . GLU A 1 160 ? 12.348 0.186 -5.631 1.00 89.19 160 GLU A CA 1
ATOM 1253 C C . GLU A 1 160 ? 11.217 -0.854 -5.507 1.00 89.19 160 GLU A C 1
ATOM 1255 O O . GLU A 1 160 ? 11.087 -1.738 -6.351 1.00 89.19 160 GLU A O 1
ATOM 1260 N N . GLU A 1 161 ? 10.319 -0.694 -4.529 1.00 90.94 161 GLU A N 1
ATOM 1261 C CA . GLU A 1 161 ? 9.121 -1.534 -4.387 1.00 90.94 161 GLU A CA 1
ATOM 1262 C C . GLU A 1 161 ? 8.200 -1.502 -5.622 1.00 90.94 161 GLU A C 1
ATOM 1264 O O . GLU A 1 161 ? 7.544 -2.502 -5.910 1.00 90.94 161 GLU A O 1
ATOM 1269 N N . LEU A 1 162 ? 8.176 -0.410 -6.399 1.00 93.81 162 LEU A N 1
ATOM 1270 C CA . LEU A 1 162 ? 7.394 -0.314 -7.640 1.00 93.81 162 LEU A CA 1
ATOM 1271 C C . LEU A 1 162 ? 7.845 -1.337 -8.682 1.00 93.81 162 LEU A C 1
ATOM 1273 O O . LEU A 1 162 ? 7.006 -1.847 -9.423 1.00 93.81 162 LEU A O 1
ATOM 1277 N N . LEU A 1 163 ? 9.132 -1.692 -8.718 1.00 93.56 163 LEU A N 1
ATOM 1278 C CA . LEU A 1 163 ? 9.635 -2.740 -9.609 1.00 93.56 163 LEU A CA 1
ATOM 1279 C C . LEU A 1 163 ? 9.063 -4.104 -9.221 1.00 93.56 163 LEU A C 1
ATOM 1281 O O . LEU A 1 163 ? 8.598 -4.843 -10.086 1.00 93.56 163 LEU A O 1
ATOM 1285 N N . SER A 1 164 ? 9.029 -4.417 -7.922 1.00 91.88 164 SER A N 1
ATOM 1286 C CA . SER A 1 164 ? 8.422 -5.657 -7.421 1.00 91.88 164 SER A CA 1
ATOM 1287 C C . SER A 1 164 ? 6.920 -5.704 -7.709 1.00 91.88 164 SER A C 1
ATOM 1289 O O . SER A 1 164 ? 6.416 -6.720 -8.184 1.00 91.88 164 SER A O 1
ATOM 1291 N N . ILE A 1 165 ? 6.212 -4.591 -7.498 1.00 91.88 165 ILE A N 1
ATOM 1292 C CA . ILE A 1 165 ? 4.787 -4.449 -7.829 1.00 91.88 165 ILE A CA 1
ATOM 1293 C C . ILE A 1 165 ? 4.561 -4.696 -9.327 1.00 91.88 165 ILE A C 1
ATOM 1295 O O . ILE A 1 165 ? 3.698 -5.495 -9.679 1.00 91.88 165 ILE A O 1
ATOM 1299 N N . THR A 1 166 ? 5.361 -4.068 -10.192 1.00 94.12 166 THR A N 1
ATOM 1300 C CA . THR A 1 166 ? 5.317 -4.235 -11.657 1.00 94.12 166 THR A CA 1
ATOM 1301 C C . THR A 1 166 ? 5.519 -5.703 -12.043 1.00 94.12 166 THR A C 1
ATOM 1303 O O . THR A 1 166 ? 4.695 -6.282 -12.748 1.00 94.12 166 THR A O 1
ATOM 1306 N N . CYS A 1 167 ? 6.554 -6.353 -11.503 1.00 94.44 167 CYS A N 1
ATOM 1307 C CA . CYS A 1 167 ? 6.831 -7.767 -11.767 1.00 94.44 167 CYS A CA 1
ATOM 1308 C C . CYS A 1 167 ? 5.689 -8.681 -11.305 1.00 94.44 167 CYS A C 1
ATOM 1310 O O . CYS A 1 167 ? 5.321 -9.608 -12.021 1.00 94.44 167 CYS A O 1
ATOM 1312 N N . ASN A 1 168 ? 5.091 -8.411 -10.141 1.00 91.25 168 ASN A N 1
ATOM 1313 C CA . ASN A 1 168 ? 3.947 -9.178 -9.650 1.00 91.25 168 ASN A CA 1
ATOM 1314 C C . ASN A 1 168 ? 2.736 -9.060 -10.587 1.00 91.25 168 ASN A C 1
ATOM 1316 O O . ASN A 1 168 ? 2.082 -10.070 -10.844 1.00 91.25 168 ASN A O 1
ATOM 1320 N N . ILE A 1 169 ? 2.460 -7.868 -11.133 1.00 90.69 169 ILE A N 1
ATOM 1321 C CA . ILE A 1 169 ? 1.385 -7.672 -12.121 1.00 90.69 169 ILE A CA 1
ATOM 1322 C C . ILE A 1 169 ? 1.677 -8.466 -13.398 1.00 90.69 169 ILE A C 1
ATOM 1324 O O . ILE A 1 169 ? 0.811 -9.198 -13.871 1.00 90.69 169 ILE A O 1
ATOM 1328 N N . LEU A 1 170 ? 2.899 -8.381 -13.928 1.00 93.81 170 LEU A N 1
ATOM 1329 C CA . LEU A 1 170 ? 3.306 -9.106 -15.138 1.00 93.81 170 LEU A CA 1
ATOM 1330 C C . LEU A 1 170 ? 3.199 -10.628 -14.964 1.00 93.81 170 LEU A C 1
ATOM 1332 O O . LEU A 1 170 ? 2.681 -11.334 -15.830 1.00 93.81 170 LEU A O 1
ATOM 1336 N N . VAL A 1 171 ? 3.614 -11.151 -13.809 1.00 92.50 171 VAL A N 1
ATOM 1337 C CA . VAL A 1 171 ? 3.451 -12.575 -13.486 1.00 92.50 171 VAL A CA 1
ATOM 1338 C C . VAL A 1 171 ? 1.969 -12.953 -13.407 1.00 92.50 171 VAL A C 1
ATOM 1340 O O . VAL A 1 171 ? 1.584 -14.005 -13.918 1.00 92.50 171 VAL A O 1
ATOM 1343 N N . GLN A 1 172 ? 1.113 -12.110 -12.822 1.00 88.12 172 GLN A N 1
ATOM 1344 C CA . GLN A 1 172 ? -0.338 -12.338 -12.809 1.00 88.12 172 GLN A CA 1
ATOM 1345 C C . GLN A 1 172 ? -0.931 -12.336 -14.226 1.00 88.12 172 GLN A C 1
ATOM 1347 O O . GLN A 1 172 ? -1.680 -13.252 -14.567 1.00 88.12 172 GLN A O 1
ATOM 1352 N N . LEU A 1 173 ? -0.545 -11.383 -15.079 1.00 90.12 173 LEU A N 1
ATOM 1353 C CA . LEU A 1 173 ? -0.945 -11.328 -16.489 1.00 90.12 173 LEU A CA 1
ATOM 1354 C C . LEU A 1 173 ? -0.548 -12.601 -17.240 1.00 90.12 173 LEU A C 1
ATOM 1356 O O . LEU A 1 173 ? -1.374 -13.169 -17.960 1.00 90.12 173 LEU A O 1
ATOM 1360 N N . PHE A 1 174 ? 0.664 -13.118 -17.021 1.00 92.69 174 PHE A N 1
ATOM 1361 C CA . PHE A 1 174 ? 1.066 -14.425 -17.543 1.00 92.69 174 PHE A CA 1
ATOM 1362 C C . PHE A 1 174 ? 0.147 -15.545 -17.044 1.00 92.69 174 PHE A C 1
ATOM 1364 O O . PHE A 1 174 ? -0.304 -16.371 -17.839 1.00 92.69 174 PHE A O 1
ATOM 1371 N N . TRP A 1 175 ? -0.171 -15.592 -15.749 1.00 89.12 175 TRP A N 1
ATOM 1372 C CA . TRP A 1 175 ? -1.047 -16.635 -15.214 1.00 89.12 175 TRP A CA 1
ATOM 1373 C C . TRP A 1 175 ? -2.443 -16.616 -15.845 1.00 89.12 175 TRP A C 1
ATOM 1375 O O . TRP A 1 175 ? -2.972 -17.702 -16.111 1.00 89.12 175 TRP A O 1
ATOM 1385 N N . CYS A 1 176 ? -2.991 -15.433 -16.132 1.00 85.62 176 CYS A N 1
ATOM 1386 C CA . CYS A 1 176 ? -4.299 -15.246 -16.767 1.00 85.62 176 CYS A CA 1
ATOM 1387 C C . CYS A 1 176 ? -4.300 -15.579 -18.263 1.00 85.62 176 CYS A C 1
ATOM 1389 O O . CYS A 1 176 ? -5.198 -16.259 -18.748 1.00 85.62 176 CYS A O 1
ATOM 1391 N N . THR A 1 177 ? -3.301 -15.090 -18.997 1.00 90.00 177 THR A N 1
ATOM 1392 C CA . THR A 1 177 ? -3.289 -15.098 -20.473 1.00 90.00 177 THR A CA 1
ATOM 1393 C C . THR A 1 177 ? -2.465 -16.234 -21.072 1.00 90.00 177 THR A C 1
ATOM 1395 O O . THR A 1 177 ? -2.636 -16.575 -22.239 1.00 90.00 177 THR A O 1
ATOM 1398 N N . LYS A 1 178 ? -1.539 -16.798 -20.287 1.00 93.31 178 LYS A N 1
ATOM 1399 C CA . LYS A 1 178 ? -0.460 -17.702 -20.718 1.00 93.31 178 LYS A CA 1
ATOM 1400 C C . LYS A 1 178 ? 0.513 -17.093 -21.733 1.00 93.31 178 LYS A C 1
ATOM 1402 O O . LYS A 1 178 ? 1.297 -17.824 -22.336 1.00 93.31 178 LYS A O 1
ATOM 1407 N N . ASN A 1 179 ? 0.521 -15.770 -21.897 1.00 95.31 179 ASN A N 1
ATOM 1408 C CA . ASN A 1 179 ? 1.470 -15.086 -22.765 1.00 95.31 179 ASN A CA 1
ATOM 1409 C C . ASN A 1 179 ? 2.839 -14.958 -22.078 1.00 95.31 179 ASN A C 1
ATOM 1411 O O . ASN A 1 179 ? 3.010 -14.183 -21.138 1.00 95.31 179 ASN A O 1
ATOM 1415 N N . VAL A 1 180 ? 3.825 -15.712 -22.569 1.00 97.00 180 VAL A N 1
ATOM 1416 C CA . VAL A 1 180 ? 5.205 -15.725 -22.046 1.00 97.00 180 VAL A CA 1
ATOM 1417 C C . VAL A 1 180 ? 5.883 -14.351 -22.150 1.00 97.00 180 VAL A C 1
ATOM 1419 O O . VAL A 1 180 ? 6.794 -14.077 -21.371 1.00 97.00 180 VAL A O 1
ATOM 1422 N N . GLY A 1 181 ? 5.412 -13.466 -23.038 1.00 97.06 181 GLY A N 1
ATOM 1423 C CA . GLY A 1 181 ? 5.904 -12.091 -23.161 1.00 97.06 181 GLY A CA 1
ATOM 1424 C C . GLY A 1 181 ? 5.937 -11.345 -21.826 1.00 97.06 181 GLY A C 1
ATOM 1425 O O . GLY A 1 181 ? 6.953 -10.736 -21.506 1.00 97.06 181 GLY A O 1
ATOM 1426 N N . TYR A 1 182 ? 4.916 -11.509 -20.977 1.00 96.44 182 TYR A N 1
ATOM 1427 C CA . TYR A 1 182 ? 4.894 -10.858 -19.663 1.00 96.44 182 TYR A CA 1
ATOM 1428 C C . TYR A 1 182 ? 5.992 -11.361 -18.714 1.00 96.44 182 TYR A C 1
ATOM 1430 O O . TYR A 1 182 ? 6.515 -10.593 -17.912 1.00 96.44 182 TYR A O 1
ATOM 1438 N N . LEU A 1 183 ? 6.396 -12.636 -18.801 1.00 97.38 183 LEU A N 1
ATOM 1439 C CA . LEU A 1 183 ? 7.527 -13.136 -18.008 1.00 97.38 183 LEU A CA 1
ATOM 1440 C C . LEU A 1 183 ? 8.851 -12.549 -18.500 1.00 97.38 183 LEU A C 1
ATOM 1442 O O . LEU A 1 183 ? 9.707 -12.210 -17.685 1.00 97.38 183 LEU A O 1
ATOM 1446 N N . VAL A 1 184 ? 9.011 -12.410 -19.819 1.00 97.56 184 VAL A N 1
ATOM 1447 C CA . VAL A 1 184 ? 10.189 -11.760 -20.410 1.00 97.56 184 VAL A CA 1
ATOM 1448 C C . VAL A 1 184 ? 10.258 -10.300 -19.962 1.00 97.56 184 VAL A C 1
ATOM 1450 O O . VAL A 1 184 ? 11.312 -9.853 -19.517 1.00 97.56 184 VAL A O 1
ATOM 1453 N N . GLU A 1 185 ? 9.139 -9.575 -19.988 1.00 96.88 185 GLU A N 1
ATOM 1454 C CA . GLU A 1 185 ? 9.059 -8.203 -19.477 1.00 96.88 185 GLU A CA 1
ATOM 1455 C C . GLU A 1 185 ? 9.383 -8.109 -17.986 1.00 96.88 185 GLU A C 1
ATOM 1457 O O . GLU A 1 185 ? 10.146 -7.231 -17.593 1.00 96.88 185 GLU A O 1
ATOM 1462 N N . ALA A 1 186 ? 8.894 -9.036 -17.156 1.00 96.38 186 ALA A N 1
ATOM 1463 C CA . ALA A 1 186 ? 9.215 -9.046 -15.729 1.00 96.38 186 ALA A CA 1
ATOM 1464 C C . ALA A 1 186 ? 10.727 -9.200 -15.495 1.00 96.38 186 ALA A C 1
ATOM 1466 O O . ALA A 1 186 ? 11.302 -8.497 -14.665 1.00 96.38 186 ALA A O 1
ATOM 1467 N N . VAL A 1 187 ? 11.391 -10.071 -16.265 1.00 96.06 187 VAL A N 1
ATOM 1468 C CA . VAL A 1 187 ? 12.857 -10.205 -16.234 1.00 96.06 187 VAL A CA 1
ATOM 1469 C C . VAL A 1 187 ? 13.533 -8.905 -16.669 1.00 96.06 187 VAL A C 1
ATOM 1471 O O . VAL A 1 187 ? 14.438 -8.444 -15.979 1.00 96.06 187 VAL A O 1
ATOM 1474 N N . MET A 1 188 ? 13.073 -8.271 -17.752 1.00 95.81 188 MET A N 1
ATOM 1475 C CA . MET A 1 188 ? 13.630 -6.992 -18.217 1.00 95.81 188 MET A CA 1
ATOM 1476 C C . MET A 1 188 ? 13.490 -5.878 -17.169 1.00 95.81 188 MET A C 1
ATOM 1478 O O . MET A 1 188 ? 14.448 -5.144 -16.935 1.00 95.81 188 MET A O 1
ATOM 1482 N N . VAL A 1 189 ? 12.339 -5.776 -16.497 1.00 94.94 189 VAL A N 1
ATOM 1483 C CA . VAL A 1 189 ? 12.100 -4.806 -15.413 1.00 94.94 189 VAL A CA 1
ATOM 1484 C C . VAL A 1 189 ? 13.059 -5.039 -14.242 1.00 94.94 189 VAL A C 1
ATOM 1486 O O . VAL A 1 189 ? 13.637 -4.081 -13.722 1.00 94.94 189 VAL A O 1
ATOM 1489 N N . MET A 1 190 ? 13.271 -6.297 -13.838 1.00 91.94 190 MET A N 1
ATOM 1490 C CA . MET A 1 190 ? 14.223 -6.631 -12.771 1.00 91.94 190 MET A CA 1
ATOM 1491 C C . MET A 1 190 ? 15.667 -6.303 -13.162 1.00 91.94 190 MET A C 1
ATOM 1493 O O . MET A 1 190 ? 16.375 -5.656 -12.390 1.00 91.94 190 MET A O 1
ATOM 1497 N N . GLU A 1 191 ? 16.102 -6.705 -14.357 1.00 92.12 191 GLU A N 1
ATOM 1498 C CA . GLU A 1 191 ? 17.457 -6.430 -14.855 1.00 92.12 191 GLU A CA 1
ATOM 1499 C C . GLU A 1 191 ? 17.721 -4.926 -14.984 1.00 92.12 191 GLU A C 1
ATOM 1501 O O . GLU A 1 191 ? 18.805 -4.452 -14.633 1.00 92.12 191 GLU A O 1
ATOM 1506 N N . PHE A 1 192 ? 16.720 -4.153 -15.411 1.00 91.12 192 PHE A N 1
ATOM 1507 C CA . PHE A 1 192 ? 16.790 -2.694 -15.451 1.00 91.12 192 PHE A CA 1
ATOM 1508 C C . PHE A 1 192 ? 17.034 -2.098 -14.058 1.00 91.12 192 PHE A C 1
ATOM 1510 O O . PHE A 1 192 ? 17.995 -1.349 -13.867 1.00 91.12 192 PHE A O 1
ATOM 1517 N N . GLY A 1 193 ? 16.228 -2.476 -13.060 1.00 88.62 193 GLY A N 1
ATOM 1518 C CA . GLY A 1 193 ? 16.399 -1.999 -11.684 1.00 88.62 193 GLY A CA 1
ATOM 1519 C C . GLY A 1 193 ? 17.750 -2.382 -11.072 1.00 88.62 193 GLY A C 1
ATOM 1520 O O . GLY A 1 193 ? 18.423 -1.550 -10.459 1.00 88.62 193 GLY A O 1
ATOM 1521 N N . LEU A 1 194 ? 18.191 -3.626 -11.285 1.00 84.81 194 LEU A N 1
ATOM 1522 C CA . LEU A 1 194 ? 19.495 -4.109 -10.817 1.00 84.81 194 LEU A CA 1
ATOM 1523 C C . LEU A 1 194 ? 20.658 -3.373 -11.484 1.00 84.81 194 LEU A C 1
ATOM 1525 O O . LEU A 1 194 ? 21.654 -3.071 -10.822 1.00 84.81 194 LEU A O 1
ATOM 1529 N N . SER A 1 195 ? 20.537 -3.067 -12.775 1.00 86.31 195 SER A N 1
ATOM 1530 C CA . SER A 1 195 ? 21.549 -2.314 -13.518 1.00 86.31 195 SER A CA 1
ATOM 1531 C C . SER A 1 195 ? 21.691 -0.891 -12.978 1.00 86.31 195 SER A C 1
ATOM 1533 O O . SER A 1 195 ? 22.812 -0.441 -12.746 1.00 86.31 195 SER A O 1
ATOM 1535 N N . ILE A 1 196 ? 20.578 -0.214 -12.673 1.00 81.62 196 ILE A N 1
ATOM 1536 C CA . ILE A 1 196 ? 20.598 1.121 -12.051 1.00 81.62 196 ILE A CA 1
ATOM 1537 C C . ILE A 1 196 ? 21.294 1.083 -10.687 1.00 81.62 196 ILE A C 1
ATOM 1539 O O . ILE A 1 196 ? 22.136 1.939 -10.407 1.00 81.62 196 ILE A O 1
ATOM 1543 N N . ARG A 1 197 ? 20.995 0.076 -9.855 1.00 74.81 197 ARG A N 1
ATOM 1544 C CA . ARG A 1 197 ? 21.649 -0.084 -8.548 1.00 74.81 197 ARG A CA 1
ATOM 1545 C C . ARG A 1 197 ? 23.158 -0.293 -8.695 1.00 74.81 197 ARG A C 1
ATOM 1547 O O . ARG A 1 197 ? 23.936 0.369 -8.017 1.00 74.81 197 ARG A O 1
ATOM 1554 N N . ARG A 1 198 ? 23.582 -1.198 -9.586 1.00 70.69 198 ARG A N 1
ATOM 1555 C CA . ARG A 1 198 ? 25.002 -1.553 -9.784 1.00 70.69 198 ARG A CA 1
ATOM 1556 C C . ARG A 1 198 ? 25.837 -0.403 -10.336 1.00 70.69 198 ARG A C 1
ATOM 1558 O O . ARG A 1 198 ? 26.991 -0.254 -9.950 1.00 70.69 198 ARG A O 1
ATOM 1565 N N . SER A 1 199 ? 25.280 0.378 -11.253 1.00 61.38 199 SER A N 1
ATOM 1566 C CA . SER A 1 199 ? 26.007 1.453 -11.929 1.00 61.38 199 SER A CA 1
ATOM 1567 C C . SER A 1 199 ? 25.964 2.793 -11.190 1.00 61.38 199 SER A C 1
ATOM 1569 O O . SER A 1 199 ? 26.665 3.729 -11.579 1.00 61.38 199 SER A O 1
ATOM 1571 N N . GLY A 1 200 ? 25.133 2.905 -10.148 1.00 57.25 200 GLY A N 1
ATOM 1572 C CA . GLY A 1 200 ? 24.702 4.191 -9.610 1.00 57.25 200 GLY A CA 1
ATOM 1573 C C . GLY A 1 200 ? 23.881 4.985 -10.640 1.00 57.25 200 GLY A C 1
ATOM 1574 O O . GLY A 1 200 ? 23.937 4.746 -11.847 1.00 57.25 200 GLY A O 1
ATOM 1575 N N . ILE A 1 201 ? 23.143 6.008 -10.194 1.00 54.38 201 ILE A N 1
ATOM 1576 C CA . ILE A 1 201 ? 22.327 6.897 -11.062 1.00 54.38 201 ILE A CA 1
ATOM 1577 C C . ILE A 1 201 ? 23.167 7.642 -12.137 1.00 54.38 201 ILE A C 1
ATOM 1579 O O . ILE A 1 201 ? 22.634 8.339 -12.998 1.00 54.38 201 ILE A O 1
ATOM 1583 N N . ILE A 1 202 ? 24.492 7.475 -12.139 1.00 45.50 202 ILE A N 1
ATOM 1584 C CA . ILE A 1 202 ? 25.443 8.112 -13.055 1.00 45.50 202 ILE A CA 1
ATOM 1585 C C . ILE A 1 202 ? 25.120 7.818 -14.533 1.00 45.50 202 ILE A C 1
ATOM 1587 O O . ILE A 1 202 ? 25.299 8.706 -15.361 1.00 45.50 202 ILE A O 1
ATOM 1591 N N . ILE A 1 203 ? 24.590 6.637 -14.880 1.00 45.50 203 ILE A N 1
ATOM 1592 C CA . ILE A 1 203 ? 24.344 6.270 -16.292 1.00 45.50 203 ILE A CA 1
ATOM 1593 C C . ILE A 1 203 ? 23.079 6.925 -16.879 1.00 45.50 203 ILE A C 1
ATOM 1595 O O . ILE A 1 203 ? 23.044 7.258 -18.065 1.00 45.50 203 ILE A O 1
ATOM 1599 N N . LEU A 1 204 ? 22.049 7.185 -16.070 1.00 48.16 204 LEU A N 1
ATOM 1600 C CA . LEU A 1 204 ? 20.784 7.722 -16.589 1.00 48.16 204 LEU A CA 1
ATOM 1601 C C . LEU A 1 204 ? 20.850 9.206 -16.962 1.00 48.16 204 LEU A C 1
ATOM 1603 O O . LEU A 1 204 ? 20.099 9.636 -17.828 1.00 48.16 204 LEU A O 1
ATOM 1607 N N . TYR A 1 205 ? 21.784 9.975 -16.395 1.00 45.84 205 TYR A N 1
ATOM 1608 C CA . TYR A 1 205 ? 21.984 11.376 -16.788 1.00 45.84 205 TYR A CA 1
ATOM 1609 C C . TYR A 1 205 ? 22.609 11.553 -18.182 1.00 45.84 205 TYR A C 1
ATOM 1611 O O . TYR A 1 205 ? 22.627 12.671 -18.687 1.00 45.84 205 TYR A O 1
ATOM 1619 N N . TYR A 1 206 ? 23.117 10.482 -18.799 1.00 41.75 206 TYR A N 1
ATOM 1620 C CA . TYR A 1 206 ? 23.749 10.535 -20.121 1.00 41.75 206 TYR A CA 1
ATOM 1621 C C . TYR A 1 206 ? 22.916 9.895 -21.238 1.00 41.75 206 TYR A C 1
ATOM 1623 O O . TYR A 1 206 ?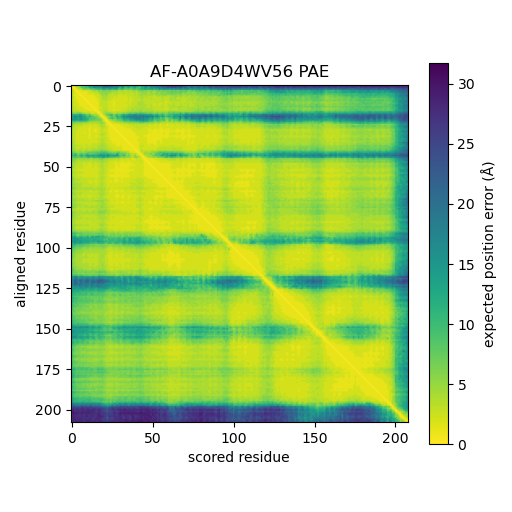 23.346 9.931 -22.389 1.00 41.75 206 TYR A O 1
ATOM 1631 N N . THR A 1 207 ? 21.749 9.313 -20.929 1.00 38.84 207 THR A N 1
ATOM 1632 C CA . THR A 1 207 ? 21.020 8.479 -21.906 1.00 38.84 207 THR A CA 1
ATOM 1633 C C . THR A 1 207 ? 19.499 8.690 -21.944 1.00 38.84 207 THR A C 1
ATOM 1635 O O . THR A 1 207 ? 18.806 7.914 -22.598 1.00 38.84 207 THR A O 1
ATOM 1638 N N . LEU A 1 208 ? 18.977 9.732 -21.288 1.00 44.53 208 LEU A N 1
ATOM 1639 C CA . LEU A 1 208 ? 17.595 10.209 -21.440 1.00 44.53 208 LEU A CA 1
ATOM 1640 C C . LEU A 1 208 ? 17.582 11.697 -21.790 1.00 44.53 208 LEU A C 1
ATOM 1642 O O . LEU A 1 208 ? 18.264 12.464 -21.073 1.00 44.53 208 LEU A O 1
#

Foldseek 3Di:
DVVVLVVQLVVLVCVCVVDPDLPDLVSLLSLLVSQLVCVVVVNHDLVSNLVSLLVSCVSCQLPPCSCVSCLVSCVSDDLVSLVVSLVSNVVVLVVDDDDPLSNLSNVLSSLSSCCSSCVVVVLVDDLVVLVVVLVVLLVSLVVCQVVQAPPQLPDDGRSNSSLVSSLVSLVVSCVNPVPCVSVVVNVVSVVVSNVCSVVPVVVVVPPD

Solvent-accessible surface area (backbone atoms only — not comparable to full-atom values): 11642 Å² total; per-residue (Å²): 112,70,67,61,52,53,53,50,52,52,52,38,51,47,52,56,69,70,45,88,60,86,80,67,55,65,50,58,54,52,51,39,52,51,37,46,56,27,36,80,66,76,73,41,56,70,66,62,38,45,50,46,48,44,54,46,38,76,75,42,22,43,41,90,57,38,55,72,72,44,47,83,67,57,68,80,48,52,70,70,51,34,53,50,45,50,53,52,48,52,59,53,55,80,69,59,89,62,58,72,72,48,46,50,27,34,50,52,36,50,55,52,45,47,45,72,58,38,54,81,51,58,76,73,47,53,71,65,61,54,49,52,54,31,51,52,33,47,50,50,29,64,75,38,46,73,78,37,65,88,60,59,64,87,55,85,53,62,52,53,65,31,54,55,54,29,32,52,48,25,48,50,49,21,73,76,69,68,45,63,64,31,50,53,49,31,52,52,52,51,52,51,54,52,48,44,39,76,62,38,73,69,60,58,77,76,74,113

Mean predicted aligned error: 6.51 Å

InterPro domains:
  IPR019183 N-alpha-acetyltransferase 25, NatB auxiliary subunit [PF09797] (6-196)

Secondary structure (DSSP, 8-state):
-HHHHHHHHHHHHHHHHH---TT--HHHHHHHHHHHHHHTTT-S-HHHHHHHHHHHHHHHTTSTTHHHHHHHHHTTS-HHHHHHHHHHHHHHHHH----HHHHHHHHHHHHHHHHHHHHHHHTTS-HHHHHHHHHHHHHHHHHHGGGGTT--TTSPPTTHHHHHHHHHHHHHHHHHH--THHHHHHHHHHHHHHHHHHH-GGGGGGT-

Nearest PDB structures (foldseek):
  6vp9-assembly1_B  TM=8.373E-01  e=2.033E-04  Homo sapiens
  6o60-assembly1_A  TM=3.069E-01  e=2.675E+00  Homo sapiens
  8qag-assembly1_A  TM=3.169E-01  e=8.035E+00  synthetic construct
  8tla-assembly1_A  TM=2.851E-01  e=4.230E+00  Homo sapiens